Protein AF-A0A9W7FFF6-F1 (afdb_monomer)

pLDDT: mean 72.04, std 18.86, range [30.75, 95.19]

Structure (mmCIF, N/CA/C/O backbone):
data_AF-A0A9W7FFF6-F1
#
_entry.id   AF-A0A9W7FFF6-F1
#
loop_
_atom_site.group_PDB
_atom_site.id
_atom_site.type_symbol
_atom_site.label_atom_id
_atom_site.label_alt_id
_atom_site.label_comp_id
_atom_site.label_asym_id
_atom_site.label_entity_id
_atom_site.label_seq_id
_atom_site.pdbx_PDB_ins_code
_atom_site.Cartn_x
_atom_site.Cartn_y
_atom_site.Cartn_z
_atom_site.occupancy
_atom_site.B_iso_or_equiv
_atom_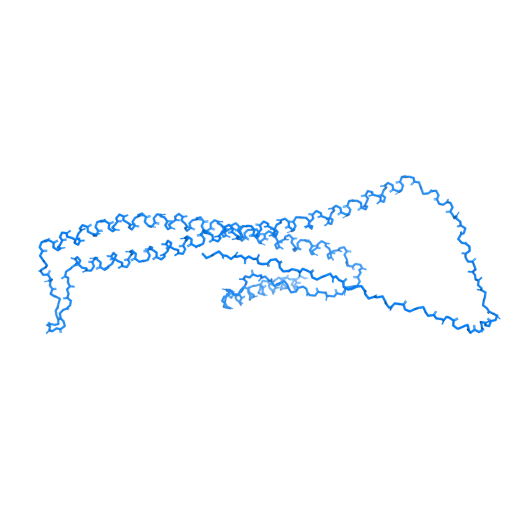site.auth_seq_id
_atom_site.auth_comp_id
_atom_site.auth_asym_id
_atom_site.auth_atom_id
_atom_site.pdbx_PDB_model_num
ATOM 1 N N . MET A 1 1 ? 2.422 27.236 7.660 1.00 39.44 1 MET A N 1
ATOM 2 C CA . MET A 1 1 ? 3.886 27.426 7.637 1.00 39.44 1 MET A CA 1
ATOM 3 C C . MET A 1 1 ? 4.278 27.511 6.169 1.00 39.44 1 MET A C 1
ATOM 5 O O . MET A 1 1 ? 4.276 26.493 5.492 1.00 39.44 1 MET A O 1
ATOM 9 N N . LEU A 1 2 ? 4.392 28.733 5.645 1.00 30.75 2 LEU A N 1
ATOM 10 C CA . LEU A 1 2 ? 4.688 29.016 4.238 1.00 30.75 2 LEU A CA 1
ATOM 11 C C . LEU A 1 2 ? 6.207 29.145 4.101 1.00 30.75 2 LEU A C 1
ATOM 13 O O . LEU A 1 2 ? 6.798 29.977 4.784 1.00 30.75 2 LEU A O 1
ATOM 17 N N . PHE A 1 3 ? 6.827 28.320 3.261 1.00 35.41 3 PHE A N 1
ATOM 18 C CA . PHE A 1 3 ? 8.233 28.480 2.901 1.00 35.41 3 PHE A CA 1
ATOM 19 C C . PHE A 1 3 ? 8.319 29.389 1.673 1.00 35.41 3 PHE A C 1
ATOM 21 O O . PHE A 1 3 ? 7.961 28.991 0.568 1.00 35.41 3 PHE A O 1
ATOM 28 N N . LEU A 1 4 ? 8.762 30.626 1.904 1.00 36.03 4 LEU A N 1
ATOM 29 C CA . LEU A 1 4 ? 9.332 31.499 0.884 1.00 36.03 4 LEU A CA 1
ATOM 30 C C . LEU A 1 4 ? 10.676 30.891 0.468 1.00 36.03 4 LEU A C 1
ATOM 32 O O . LEU A 1 4 ? 11.577 30.766 1.295 1.00 36.03 4 LEU A O 1
ATOM 36 N N . VAL A 1 5 ? 10.779 30.463 -0.789 1.00 39.66 5 VAL A N 1
ATOM 37 C CA . VAL A 1 5 ? 12.048 30.053 -1.394 1.00 39.66 5 VAL A CA 1
ATOM 38 C C . VAL A 1 5 ? 12.683 31.304 -1.982 1.00 39.66 5 VAL A C 1
ATOM 40 O O . VAL A 1 5 ? 12.156 31.892 -2.924 1.00 39.66 5 VAL A O 1
ATOM 43 N N . ASP A 1 6 ? 13.784 31.711 -1.364 1.00 39.97 6 ASP A N 1
ATOM 44 C CA . ASP A 1 6 ? 14.620 32.833 -1.763 1.00 39.97 6 ASP A CA 1
ATOM 45 C C . ASP A 1 6 ? 15.417 32.435 -3.015 1.00 39.97 6 ASP A C 1
ATOM 47 O O . ASP A 1 6 ? 16.167 31.455 -3.014 1.00 39.97 6 ASP A O 1
ATOM 51 N N . SER A 1 7 ? 15.206 33.149 -4.116 1.00 45.12 7 SER A N 1
ATOM 52 C CA . SER A 1 7 ? 15.909 32.939 -5.380 1.00 45.12 7 SER A CA 1
ATOM 53 C C . SER A 1 7 ? 17.264 33.644 -5.332 1.00 45.12 7 SER A C 1
ATOM 55 O O . SER A 1 7 ? 17.404 34.775 -5.801 1.00 45.12 7 SER A O 1
ATOM 57 N N . THR A 1 8 ? 18.265 32.986 -4.753 1.00 41.62 8 THR A N 1
ATOM 58 C CA . THR A 1 8 ? 19.647 33.472 -4.738 1.00 41.62 8 THR A CA 1
ATOM 59 C C . THR A 1 8 ? 20.415 32.993 -5.974 1.00 41.62 8 THR A C 1
ATOM 61 O O . THR A 1 8 ? 20.690 31.813 -6.163 1.00 41.62 8 THR A O 1
ATOM 64 N N . SER A 1 9 ? 20.702 33.967 -6.842 1.00 45.97 9 SER A N 1
ATOM 65 C CA . SER A 1 9 ? 21.877 34.108 -7.717 1.00 45.97 9 SER A CA 1
ATOM 66 C C . SER A 1 9 ? 22.619 32.833 -8.150 1.00 45.97 9 SER A C 1
ATOM 68 O O . SER A 1 9 ? 23.451 32.297 -7.420 1.00 45.97 9 SER A O 1
ATOM 70 N N . ILE A 1 10 ? 22.417 32.447 -9.409 1.00 51.97 10 ILE A N 1
ATOM 71 C CA . ILE A 1 10 ? 23.311 31.553 -10.155 1.00 51.97 10 ILE A CA 1
ATOM 72 C C . ILE A 1 10 ? 24.586 32.351 -10.499 1.00 51.97 10 ILE A C 1
ATOM 74 O O . ILE A 1 10 ? 24.464 33.379 -11.171 1.00 51.97 10 ILE A O 1
ATOM 78 N N . PRO A 1 11 ? 25.794 31.940 -10.069 1.00 49.75 11 PRO A N 1
ATOM 79 C CA . PRO A 1 11 ? 27.025 32.578 -10.520 1.00 49.75 11 PRO A CA 1
ATOM 80 C C . PRO A 1 11 ? 27.304 32.206 -11.983 1.00 49.75 11 PRO A C 1
ATOM 82 O O . PRO A 1 11 ? 27.188 31.046 -12.382 1.00 49.75 11 PRO A O 1
ATOM 85 N N . ALA A 1 12 ? 27.642 33.214 -12.787 1.00 59.19 12 ALA A N 1
ATOM 86 C CA . ALA A 1 12 ? 28.059 33.045 -14.174 1.00 59.19 12 ALA A CA 1
ATOM 87 C C . ALA A 1 12 ? 29.401 32.288 -14.254 1.00 59.19 12 ALA A C 1
ATOM 89 O O . ALA A 1 12 ? 30.240 32.461 -13.368 1.00 59.19 12 ALA A O 1
ATOM 90 N N . PRO A 1 13 ? 29.631 31.471 -15.297 1.00 55.25 13 PRO A N 1
ATOM 91 C CA . PRO A 1 13 ? 30.904 30.785 -15.478 1.00 55.25 13 PRO A CA 1
ATOM 92 C C . PRO A 1 13 ? 32.022 31.786 -15.812 1.00 55.25 13 PRO A C 1
ATOM 94 O O . PRO A 1 13 ? 31.933 32.520 -16.798 1.00 55.25 13 PRO A O 1
ATOM 97 N N . GLU A 1 14 ? 33.071 31.795 -14.987 1.00 58.59 14 GLU A N 1
ATOM 98 C CA . GLU A 1 14 ? 34.361 32.425 -15.282 1.00 58.59 14 GLU A CA 1
ATOM 99 C C . GLU A 1 14 ? 34.963 31.787 -16.542 1.00 58.59 14 GLU A C 1
ATOM 101 O O . GLU A 1 14 ? 35.167 30.576 -16.619 1.00 58.59 14 GLU A O 1
ATOM 106 N N . ILE A 1 15 ? 35.210 32.617 -17.553 1.00 54.44 15 ILE A N 1
ATOM 107 C CA . ILE A 1 15 ? 35.959 32.257 -18.755 1.00 54.44 15 ILE A CA 1
ATOM 108 C C . ILE A 1 15 ? 37.399 32.685 -18.497 1.00 54.44 15 ILE A C 1
ATOM 110 O O . ILE A 1 15 ? 37.678 33.881 -18.503 1.00 54.44 15 ILE A O 1
ATOM 114 N N . ASP A 1 16 ? 38.298 31.725 -18.288 1.00 49.06 16 ASP A N 1
ATOM 115 C CA . ASP A 1 16 ? 39.740 31.966 -18.190 1.00 49.06 16 ASP A CA 1
ATOM 116 C C . ASP A 1 16 ? 40.314 32.391 -19.556 1.00 49.06 16 ASP A C 1
ATOM 118 O O . ASP A 1 16 ? 40.339 31.583 -20.492 1.00 49.06 16 ASP A O 1
ATOM 122 N N . PRO A 1 17 ? 40.842 33.619 -19.715 1.00 58.47 17 PRO A N 1
ATOM 123 C CA . PRO A 1 17 ? 41.557 34.025 -20.911 1.00 58.47 17 PRO A CA 1
ATOM 124 C C . PRO A 1 17 ? 43.059 33.871 -20.655 1.00 58.47 17 PRO A C 1
ATOM 126 O O . PRO A 1 17 ? 43.761 34.835 -20.360 1.00 58.47 17 PRO A O 1
ATOM 129 N N . SER A 1 18 ? 43.576 32.647 -20.745 1.00 55.25 18 SER A N 1
ATOM 130 C CA . SER A 1 18 ? 45.028 32.431 -20.738 1.00 55.25 18 SER A CA 1
ATOM 131 C C . SER A 1 18 ? 45.450 3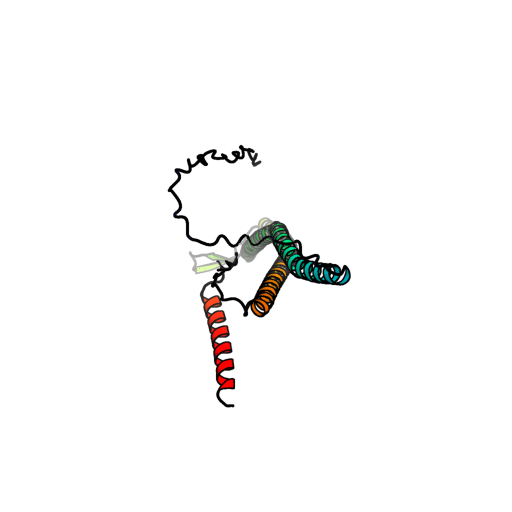1.252 -21.614 1.00 55.25 18 SER A C 1
ATOM 133 O O . SER A 1 18 ? 45.986 30.253 -21.149 1.00 55.25 18 SER A O 1
ATOM 135 N N . LEU A 1 19 ? 45.270 31.395 -22.932 1.00 51.00 19 LEU A N 1
ATOM 136 C CA . LEU A 1 19 ? 46.101 30.659 -23.885 1.00 51.00 19 LEU A CA 1
ATOM 137 C C . LEU A 1 19 ? 47.059 31.640 -24.555 1.00 51.00 19 LEU A C 1
ATOM 139 O O . LEU A 1 19 ? 46.703 32.422 -25.435 1.00 51.00 19 LEU A O 1
ATOM 143 N N . SER A 1 20 ? 48.275 31.624 -24.027 1.00 47.22 20 SER A N 1
ATOM 144 C CA . SER A 1 20 ? 49.412 32.420 -24.439 1.00 47.22 20 SER A CA 1
ATOM 145 C C . SER A 1 20 ? 49.830 32.101 -25.874 1.00 47.22 20 SER A C 1
ATOM 147 O O . SER A 1 20 ? 49.934 30.953 -26.302 1.00 47.22 20 SER A O 1
ATOM 149 N N . THR A 1 21 ? 50.121 33.164 -26.615 1.00 49.62 21 THR A N 1
ATOM 150 C CA . THR A 1 21 ? 50.856 33.150 -27.876 1.00 49.62 21 THR A CA 1
ATOM 151 C C . THR A 1 21 ? 52.246 32.553 -27.656 1.00 49.62 21 THR A C 1
ATOM 153 O O . THR A 1 21 ? 53.163 33.230 -27.188 1.00 49.62 21 THR A O 1
ATOM 156 N N . GLY A 1 22 ? 52.399 31.271 -27.987 1.00 45.59 22 GLY A N 1
ATOM 157 C CA . GLY A 1 22 ? 53.692 30.606 -28.084 1.00 45.59 22 GLY A CA 1
ATOM 158 C C . GLY A 1 22 ? 54.482 31.149 -29.273 1.00 45.59 22 GLY A C 1
ATOM 159 O O . GLY A 1 22 ? 54.165 30.867 -30.425 1.00 45.59 22 GLY A O 1
ATOM 160 N N . SER A 1 23 ? 55.510 31.942 -28.972 1.00 50.88 23 SER A N 1
ATOM 161 C CA . SER A 1 23 ? 56.574 32.339 -29.894 1.00 50.88 23 SER A CA 1
ATOM 162 C C . SER A 1 23 ? 57.272 31.092 -30.445 1.00 50.88 23 SER A C 1
ATOM 164 O O . SER A 1 23 ? 57.903 30.341 -29.702 1.00 50.88 23 SER A O 1
ATOM 166 N N . PHE A 1 24 ? 57.122 30.855 -31.748 1.00 47.75 24 PHE A N 1
ATOM 167 C CA . PHE A 1 24 ? 57.750 29.751 -32.465 1.00 47.75 24 PHE A CA 1
ATOM 168 C C . PHE A 1 24 ? 59.189 30.151 -32.817 1.00 47.75 24 PHE A C 1
ATOM 170 O O . PHE A 1 24 ? 59.448 30.788 -33.839 1.00 47.75 24 PHE A O 1
ATOM 177 N N . THR A 1 25 ? 60.138 29.827 -31.941 1.00 49.72 25 THR A N 1
ATOM 178 C CA . THR A 1 25 ? 61.566 29.973 -32.228 1.00 49.72 25 THR A CA 1
ATOM 179 C C . THR A 1 25 ? 61.994 28.893 -33.218 1.00 49.72 25 THR A C 1
ATOM 181 O O . THR A 1 25 ? 62.003 27.697 -32.927 1.00 49.72 25 THR A O 1
ATOM 184 N N . GLY A 1 26 ? 62.313 29.339 -34.433 1.00 46.34 26 GLY A N 1
ATOM 185 C CA . GLY A 1 26 ? 62.763 28.498 -35.530 1.00 46.34 26 GLY A CA 1
ATOM 186 C C . GLY A 1 26 ? 64.039 27.734 -35.189 1.00 46.34 26 GLY A C 1
ATOM 187 O O . GLY A 1 26 ? 65.058 28.315 -34.818 1.00 46.34 26 GLY A O 1
ATOM 188 N N . THR A 1 27 ? 63.989 26.421 -35.383 1.00 54.59 27 THR A N 1
ATOM 189 C CA . THR A 1 27 ? 65.184 25.608 -35.596 1.00 54.59 27 THR A CA 1
ATOM 190 C C . THR A 1 27 ? 65.392 25.458 -37.106 1.00 54.59 27 THR A C 1
ATOM 192 O O . THR A 1 27 ? 64.416 25.274 -37.840 1.00 54.59 27 THR A O 1
ATOM 195 N N . PRO A 1 28 ? 66.629 25.578 -37.618 1.00 54.25 28 PRO A N 1
ATOM 196 C CA . PRO A 1 28 ? 66.896 25.406 -39.039 1.00 54.25 28 PRO A CA 1
ATOM 197 C C . PRO A 1 28 ? 66.676 23.940 -39.428 1.00 54.25 28 PRO A C 1
ATOM 199 O O . PRO A 1 28 ? 67.426 23.047 -39.029 1.00 54.25 28 PRO A O 1
ATOM 202 N N . ILE A 1 29 ? 65.618 23.701 -40.204 1.00 49.78 29 ILE A N 1
ATOM 203 C CA . ILE A 1 29 ? 65.299 22.400 -40.789 1.00 49.78 29 ILE A CA 1
ATOM 204 C C . ILE A 1 29 ? 66.371 22.069 -41.832 1.00 49.78 29 ILE A C 1
ATOM 206 O O . ILE A 1 29 ? 66.642 22.834 -42.757 1.00 49.78 29 ILE A O 1
ATOM 210 N N . LYS A 1 30 ? 66.991 20.905 -41.650 1.00 54.69 30 LYS A N 1
ATOM 211 C CA . LYS A 1 30 ? 67.957 20.285 -42.559 1.00 54.69 30 LYS A CA 1
ATOM 212 C C . LYS A 1 30 ? 67.275 20.020 -43.918 1.00 54.69 30 LYS A C 1
ATOM 214 O O . LYS A 1 30 ? 66.224 19.380 -43.922 1.00 54.69 30 LYS A O 1
ATOM 219 N N . PRO A 1 31 ? 67.830 20.454 -45.063 1.00 50.88 31 PRO A N 1
ATOM 220 C CA . PRO A 1 31 ? 67.249 20.156 -46.368 1.00 50.88 31 PRO A CA 1
ATOM 221 C C . PRO A 1 31 ? 67.535 18.688 -46.707 1.00 50.88 31 PRO A C 1
ATOM 223 O O . PRO A 1 31 ? 68.685 18.322 -46.940 1.00 50.88 31 PRO A O 1
ATOM 226 N N . GLY A 1 32 ? 66.518 17.825 -46.678 1.00 56.00 32 GLY A N 1
ATOM 227 C CA . GLY A 1 32 ? 66.720 16.416 -47.036 1.00 56.00 32 GLY A CA 1
ATOM 228 C C . GLY A 1 32 ? 65.556 15.462 -46.778 1.00 56.00 32 GLY A C 1
ATOM 229 O O . GLY A 1 32 ? 65.795 14.276 -46.578 1.00 56.00 32 GLY A O 1
ATOM 230 N N . SER A 1 33 ? 64.316 15.946 -46.761 1.00 48.81 33 SER A N 1
ATOM 231 C CA . SER A 1 33 ? 63.135 15.082 -46.709 1.00 48.81 33 SER A CA 1
ATOM 232 C C . SER A 1 33 ? 62.135 15.556 -47.744 1.00 48.81 33 SER A C 1
ATOM 234 O O . SER A 1 33 ? 61.642 16.682 -47.650 1.00 48.81 33 SER A O 1
ATOM 236 N N . ASP A 1 34 ? 61.870 14.695 -48.722 1.00 52.88 34 ASP A N 1
ATOM 237 C CA . ASP A 1 34 ? 60.887 14.900 -49.773 1.00 52.88 34 ASP A CA 1
ATOM 238 C C . ASP A 1 34 ? 59.522 15.180 -49.141 1.00 52.88 34 ASP A C 1
ATOM 240 O O . ASP A 1 34 ? 58.842 14.292 -48.622 1.00 52.88 34 ASP A O 1
ATOM 244 N N . VAL A 1 35 ? 59.126 16.452 -49.146 1.00 49.81 35 VAL A N 1
ATOM 245 C CA . VAL A 1 35 ? 57.760 16.851 -48.828 1.00 49.81 35 VAL A CA 1
ATOM 246 C C . VAL A 1 35 ? 56.911 16.384 -50.002 1.00 49.81 35 VAL A C 1
ATOM 248 O O . VAL A 1 35 ? 56.811 17.061 -51.025 1.00 49.81 35 VAL A O 1
ATOM 251 N N . ILE A 1 36 ? 56.316 15.199 -49.864 1.00 49.84 36 ILE A N 1
ATOM 252 C CA . ILE A 1 36 ? 55.239 14.750 -50.741 1.00 49.84 36 ILE A CA 1
ATOM 253 C C . ILE A 1 36 ? 54.061 15.688 -50.470 1.00 49.84 36 ILE A C 1
ATOM 255 O O . ILE A 1 36 ? 53.244 15.471 -49.575 1.00 49.84 36 ILE A O 1
ATOM 259 N N . LEU A 1 37 ? 54.006 16.779 -51.232 1.00 41.59 37 LEU A N 1
ATOM 260 C CA . LEU A 1 37 ? 52.800 17.565 -51.434 1.00 41.59 37 LEU A CA 1
ATOM 261 C C . LEU A 1 37 ? 51.790 16.638 -52.113 1.00 41.59 37 LEU A C 1
ATOM 263 O O . LEU A 1 37 ? 51.694 16.584 -53.339 1.00 41.59 37 LEU A O 1
ATOM 267 N N . CYS A 1 38 ? 51.037 15.888 -51.309 1.00 42.56 38 CYS A N 1
ATOM 268 C CA . CYS A 1 38 ? 49.773 15.311 -51.735 1.00 42.56 38 CYS A CA 1
ATOM 269 C C . CYS A 1 38 ? 48.843 16.482 -52.049 1.00 42.56 38 CYS A C 1
ATOM 271 O O . CYS A 1 38 ? 48.055 16.918 -51.212 1.00 42.56 38 CYS A O 1
ATOM 273 N N . SER A 1 39 ? 48.974 17.036 -53.256 1.00 44.81 39 SER A N 1
ATOM 274 C CA . SER A 1 39 ? 47.911 17.824 -53.852 1.00 44.81 39 SER A CA 1
ATOM 275 C C . SER A 1 39 ? 46.677 16.928 -53.831 1.00 44.81 39 SER A C 1
ATOM 277 O O . SER A 1 39 ? 46.627 15.898 -54.507 1.00 44.81 39 SER A O 1
ATOM 279 N N . LEU A 1 40 ? 45.709 17.259 -52.972 1.00 46.34 40 LEU A N 1
ATOM 280 C CA . LEU A 1 40 ? 44.365 16.726 -53.101 1.00 46.34 40 LEU A CA 1
ATOM 281 C C . LEU A 1 40 ? 43.834 17.281 -54.419 1.00 46.34 40 LEU A C 1
ATOM 283 O O . LEU A 1 40 ? 43.204 18.335 -54.465 1.00 46.34 40 LEU A O 1
ATOM 287 N N . SER A 1 41 ? 44.153 16.585 -55.509 1.00 45.31 41 SER A N 1
ATOM 288 C CA . SER A 1 41 ? 43.394 16.692 -56.739 1.00 45.31 41 SER A CA 1
ATOM 289 C C . SER A 1 41 ? 41.938 16.457 -56.339 1.00 45.31 41 SER A C 1
ATOM 291 O O . SER A 1 41 ? 41.669 15.444 -55.679 1.00 45.31 41 SER A O 1
ATOM 293 N N . PRO A 1 42 ? 41.010 17.385 -56.629 1.00 50.62 42 PRO A N 1
ATOM 294 C CA . PRO A 1 42 ? 39.603 17.162 -56.370 1.00 50.62 42 PRO A CA 1
ATOM 295 C C . PRO A 1 42 ? 39.173 16.028 -57.295 1.00 50.62 42 PRO A C 1
ATOM 297 O O . PRO A 1 42 ? 38.793 16.247 -58.444 1.00 50.62 42 PRO A O 1
ATOM 300 N N . ALA A 1 43 ? 39.301 14.794 -56.808 1.00 47.81 43 ALA A N 1
ATOM 301 C CA . ALA A 1 43 ? 38.694 13.643 -57.428 1.00 47.81 43 ALA A CA 1
ATOM 302 C C . ALA A 1 43 ? 37.204 13.964 -57.470 1.00 47.81 43 ALA A C 1
ATOM 304 O O . ALA A 1 43 ? 36.538 14.020 -56.436 1.00 47.81 43 ALA A O 1
ATOM 305 N N . SER A 1 44 ? 36.714 14.259 -58.668 1.00 49.12 44 SER A N 1
ATOM 306 C CA . SER A 1 44 ? 35.311 14.433 -58.992 1.00 49.12 44 SER A CA 1
ATOM 307 C C . SER A 1 44 ? 34.613 13.086 -58.830 1.00 49.12 44 SER A C 1
ATOM 309 O O . SER A 1 44 ? 34.209 12.433 -59.788 1.00 49.12 44 SER A O 1
ATOM 311 N N . THR A 1 45 ? 34.483 12.636 -57.586 1.00 53.41 45 THR A N 1
ATOM 312 C CA . THR A 1 45 ? 33.562 11.578 -57.214 1.00 53.41 45 THR A CA 1
ATOM 313 C C . THR A 1 45 ? 32.170 12.163 -57.374 1.00 53.41 45 THR A C 1
ATOM 315 O O . THR A 1 45 ? 31.610 12.790 -56.478 1.00 53.41 45 THR A O 1
ATOM 318 N N . SER A 1 46 ? 31.605 11.994 -58.568 1.00 51.31 46 SER A N 1
ATOM 319 C CA . SER A 1 46 ? 30.180 12.168 -58.816 1.00 51.31 46 SER A CA 1
ATOM 320 C C . SER A 1 46 ? 29.441 11.099 -58.010 1.00 51.31 46 SER A C 1
ATOM 322 O O . SER A 1 46 ? 29.088 10.036 -58.524 1.00 51.31 46 SER A O 1
ATOM 324 N N . VAL A 1 47 ? 29.285 11.341 -56.709 1.00 58.62 47 VAL A N 1
ATOM 325 C CA . VAL A 1 47 ? 28.490 10.498 -55.823 1.00 58.62 47 VAL A CA 1
ATOM 326 C C . VAL A 1 47 ? 27.070 10.560 -56.357 1.00 58.62 47 VAL A C 1
ATOM 328 O O . VAL A 1 47 ? 26.423 11.606 -56.332 1.00 58.62 47 VAL A O 1
ATOM 331 N N . SER A 1 48 ? 26.608 9.445 -56.922 1.00 69.25 48 SER A N 1
ATOM 332 C CA . SER A 1 48 ? 25.255 9.354 -57.457 1.00 69.25 48 SER A CA 1
ATOM 333 C C . SER A 1 48 ? 24.254 9.730 -56.358 1.00 69.25 48 SER A C 1
ATOM 335 O O . SER A 1 48 ? 24.342 9.235 -55.233 1.00 69.25 48 SER A O 1
ATOM 337 N N . SER A 1 49 ? 23.286 10.591 -56.675 1.00 71.69 49 SER A N 1
ATOM 338 C CA . SER A 1 49 ? 22.231 11.029 -55.744 1.00 71.69 49 SER A CA 1
ATOM 339 C C . SER A 1 49 ? 21.509 9.854 -55.066 1.00 71.69 49 SER A C 1
ATOM 341 O O . SER A 1 49 ? 21.071 9.959 -53.922 1.00 71.69 49 SER A O 1
ATOM 343 N N . SER A 1 50 ? 21.469 8.697 -55.737 1.00 73.50 50 SER A N 1
ATOM 344 C CA . SER A 1 50 ? 20.933 7.438 -55.212 1.00 73.50 50 SER A CA 1
ATOM 345 C C . SER A 1 50 ? 21.712 6.850 -54.025 1.00 73.50 50 SER A C 1
ATOM 347 O O . SER A 1 50 ? 21.105 6.249 -53.140 1.00 73.50 50 SER A O 1
ATOM 349 N N . GLN A 1 51 ? 23.036 7.033 -53.961 1.00 75.75 51 GLN A N 1
ATOM 350 C CA . GLN A 1 51 ? 23.852 6.571 -52.834 1.00 75.75 51 GLN A CA 1
ATOM 351 C C . GLN A 1 51 ? 23.735 7.508 -51.633 1.00 75.75 51 GLN A C 1
ATOM 353 O O . GLN A 1 51 ? 23.637 7.034 -50.504 1.00 75.75 51 GLN A O 1
ATOM 358 N N . LEU A 1 52 ? 23.645 8.819 -51.873 1.00 74.56 52 LEU A N 1
ATOM 359 C CA . LEU A 1 52 ? 23.422 9.800 -50.809 1.00 74.56 52 LEU A CA 1
ATOM 360 C C . LEU A 1 52 ? 22.071 9.570 -50.108 1.00 74.56 52 LEU A C 1
ATOM 362 O O . LEU A 1 52 ? 21.992 9.609 -48.882 1.00 74.56 52 LEU A O 1
ATOM 366 N N . ALA A 1 53 ? 21.022 9.258 -50.880 1.00 75.56 53 ALA A N 1
ATOM 367 C CA . ALA A 1 53 ? 19.696 8.952 -50.344 1.00 75.56 53 ALA A CA 1
ATOM 368 C C . ALA A 1 53 ? 19.691 7.688 -49.466 1.00 75.56 53 ALA A C 1
ATOM 370 O O . ALA A 1 53 ? 19.068 7.686 -48.408 1.00 75.56 53 ALA A O 1
ATOM 371 N N . LYS A 1 54 ? 20.419 6.632 -49.857 1.00 79.69 54 LYS A N 1
ATOM 372 C CA . LYS A 1 54 ? 20.534 5.407 -49.047 1.00 79.69 54 LYS A CA 1
ATOM 373 C C . LYS A 1 54 ? 21.230 5.661 -47.711 1.00 79.69 54 LYS A C 1
ATOM 375 O O . LYS A 1 54 ? 20.697 5.270 -46.678 1.00 79.69 54 LYS A O 1
ATOM 380 N N . VAL A 1 55 ? 22.351 6.384 -47.723 1.00 78.56 55 VAL A N 1
ATOM 381 C CA . VAL A 1 55 ? 23.091 6.729 -46.497 1.00 78.56 55 VAL A CA 1
ATOM 382 C C . VAL A 1 55 ? 22.247 7.608 -45.566 1.00 78.56 55 VAL A C 1
ATOM 384 O O . VAL A 1 55 ? 22.241 7.397 -44.355 1.00 78.56 55 VAL A O 1
ATOM 387 N N . ALA A 1 56 ? 21.477 8.554 -46.115 1.00 76.38 56 ALA A N 1
ATOM 388 C CA . ALA A 1 56 ? 20.576 9.391 -45.323 1.00 76.38 56 ALA A CA 1
ATOM 389 C C . ALA A 1 56 ? 19.430 8.585 -44.677 1.00 76.38 56 ALA A C 1
ATOM 391 O O . ALA A 1 56 ? 19.089 8.817 -43.516 1.00 76.38 56 ALA A O 1
ATOM 392 N N . ILE A 1 57 ? 18.848 7.619 -45.395 1.00 80.25 57 ILE A N 1
ATOM 393 C CA . ILE A 1 57 ? 17.771 6.763 -44.870 1.00 80.25 57 ILE A CA 1
ATOM 394 C C . ILE A 1 57 ? 18.306 5.813 -43.787 1.00 80.25 57 ILE A C 1
ATOM 396 O O . ILE A 1 57 ? 17.702 5.695 -42.724 1.00 80.25 57 ILE A O 1
ATOM 400 N N . GLU A 1 58 ? 19.465 5.188 -43.998 1.00 78.94 58 GLU A N 1
ATOM 401 C CA . GLU A 1 58 ? 20.084 4.308 -42.995 1.00 78.94 58 GLU A CA 1
ATOM 402 C C . GLU A 1 58 ? 20.471 5.078 -41.723 1.00 78.94 58 GLU A C 1
ATOM 404 O O . GLU A 1 58 ? 20.169 4.63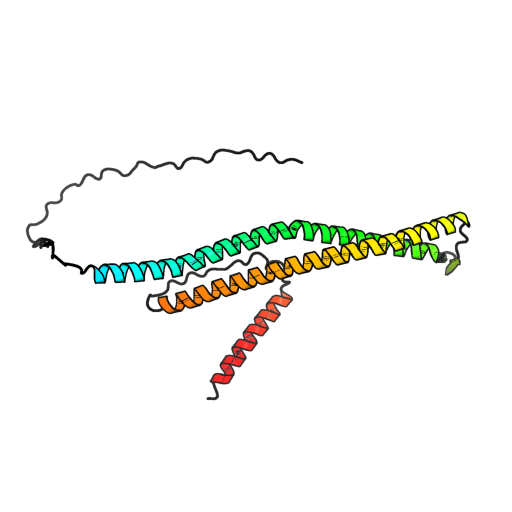0 -40.613 1.00 78.94 58 GLU A O 1
ATOM 409 N N . GLY A 1 59 ? 21.048 6.276 -41.875 1.00 75.06 59 GLY A N 1
ATOM 410 C CA . GLY A 1 59 ? 21.400 7.142 -40.748 1.00 75.06 59 GLY A CA 1
ATOM 411 C C . GLY A 1 59 ? 20.180 7.644 -39.970 1.00 75.06 59 GLY A C 1
ATOM 412 O O . GLY A 1 59 ? 20.190 7.654 -38.738 1.00 75.06 59 GLY A O 1
ATOM 413 N N . THR A 1 60 ? 19.096 8.009 -40.662 1.00 73.12 60 THR A N 1
ATOM 414 C CA . THR A 1 60 ? 17.853 8.446 -40.000 1.00 73.12 60 THR A CA 1
ATOM 415 C C . THR A 1 60 ? 17.140 7.297 -39.295 1.00 73.12 60 THR A C 1
ATOM 417 O O . THR A 1 60 ? 16.692 7.488 -38.166 1.00 73.12 60 THR A O 1
ATOM 420 N N . CYS A 1 61 ? 17.093 6.095 -39.878 1.00 71.06 61 CYS A N 1
ATOM 421 C CA . CYS A 1 61 ? 16.537 4.912 -39.215 1.00 71.06 61 CYS A CA 1
ATOM 422 C C . CYS A 1 61 ? 17.321 4.523 -37.953 1.00 71.06 61 CYS A C 1
ATOM 424 O O . CYS A 1 61 ? 16.704 4.236 -36.927 1.00 71.06 61 CYS A O 1
ATOM 426 N N . GLN A 1 62 ? 18.658 4.562 -37.991 1.00 74.44 62 GLN A N 1
ATOM 427 C CA . GLN A 1 62 ? 19.489 4.307 -36.808 1.00 74.44 62 GLN A CA 1
ATOM 428 C C . GLN A 1 62 ? 19.285 5.373 -35.726 1.00 74.44 62 GLN A C 1
ATOM 430 O O . GLN A 1 62 ? 19.127 5.033 -34.553 1.00 74.44 62 GLN A O 1
ATOM 435 N N . ALA A 1 63 ? 19.211 6.652 -36.106 1.00 68.62 63 ALA A N 1
ATOM 436 C CA . ALA A 1 63 ? 18.934 7.730 -35.162 1.00 68.62 63 ALA A CA 1
ATOM 437 C C . ALA A 1 63 ? 17.561 7.561 -34.494 1.00 68.62 63 ALA A C 1
ATOM 439 O O . ALA A 1 63 ? 17.459 7.689 -33.278 1.00 68.62 63 ALA A O 1
ATOM 440 N N . LEU A 1 64 ? 16.519 7.210 -35.254 1.00 70.50 64 LEU A N 1
ATOM 441 C CA . LEU A 1 64 ? 15.168 6.975 -34.730 1.00 70.50 64 LEU A CA 1
ATOM 442 C C . LEU A 1 64 ? 15.119 5.775 -33.777 1.00 70.50 64 LEU A C 1
ATOM 444 O O . LEU A 1 64 ? 14.470 5.840 -32.733 1.00 70.50 64 LEU A O 1
ATOM 448 N N . PHE A 1 65 ? 15.851 4.710 -34.106 1.00 74.75 65 PHE A N 1
ATOM 449 C CA . PHE A 1 65 ? 15.966 3.515 -33.274 1.00 74.75 65 PHE A CA 1
ATOM 450 C C . PHE A 1 65 ? 16.695 3.785 -31.946 1.00 74.75 65 PHE A C 1
ATOM 452 O O . PHE A 1 65 ? 16.358 3.182 -30.931 1.00 74.75 65 PHE A O 1
ATOM 459 N N . LEU A 1 66 ? 17.640 4.733 -31.927 1.00 69.44 66 LEU A N 1
ATOM 460 C CA . LEU A 1 66 ? 18.327 5.180 -30.710 1.00 69.44 66 LEU A CA 1
ATOM 461 C C . LEU A 1 66 ? 17.511 6.203 -29.903 1.00 69.44 66 LEU A C 1
ATOM 463 O O . LEU A 1 66 ? 17.478 6.125 -28.676 1.00 69.44 66 LEU A O 1
ATOM 467 N N . LEU A 1 67 ? 16.829 7.147 -30.560 1.00 71.69 67 LEU A N 1
ATOM 468 C CA . LEU A 1 67 ? 16.096 8.229 -29.888 1.00 71.69 67 LEU A CA 1
ATOM 469 C C . LEU A 1 67 ? 14.773 7.770 -29.269 1.00 71.69 67 LEU A C 1
ATOM 471 O O . LEU A 1 67 ? 14.426 8.214 -28.174 1.00 71.69 67 LEU A O 1
ATOM 475 N N . ALA A 1 68 ? 14.033 6.887 -29.948 1.00 74.88 68 ALA A N 1
ATOM 476 C CA . ALA A 1 68 ? 12.751 6.375 -29.465 1.00 74.88 68 ALA A CA 1
ATOM 477 C C . ALA A 1 68 ? 12.826 5.773 -28.043 1.00 74.88 68 ALA A C 1
ATOM 479 O O . ALA A 1 68 ? 11.994 6.127 -27.204 1.00 74.88 68 ALA A O 1
ATOM 480 N N . PRO A 1 69 ? 13.818 4.932 -27.702 1.00 74.00 69 PRO A N 1
ATOM 481 C CA . PRO A 1 69 ? 13.913 4.370 -26.358 1.00 74.00 69 PRO A CA 1
ATOM 482 C C . PRO A 1 69 ? 14.461 5.324 -25.297 1.00 74.00 69 PRO A C 1
ATOM 484 O O . PRO A 1 69 ? 14.068 5.238 -24.132 1.00 74.00 69 PRO A O 1
ATOM 487 N N . LEU A 1 70 ? 15.313 6.276 -25.684 1.00 76.44 70 LEU A N 1
ATOM 488 C CA . LEU A 1 70 ? 15.739 7.371 -24.807 1.00 76.44 70 LEU A CA 1
ATOM 489 C C . LEU A 1 70 ? 14.542 8.264 -24.431 1.00 76.44 70 LEU A C 1
ATOM 491 O O . LEU A 1 70 ? 14.340 8.583 -23.259 1.00 76.44 70 LEU A O 1
ATOM 495 N N . GLY A 1 71 ? 13.678 8.593 -25.396 1.00 81.75 71 GLY A N 1
ATOM 496 C CA . GLY A 1 71 ? 12.426 9.312 -25.135 1.00 81.75 71 GLY A CA 1
ATOM 497 C C . GLY A 1 71 ? 11.444 8.505 -24.277 1.00 81.75 71 GLY A C 1
ATOM 498 O O . GLY A 1 71 ? 10.818 9.029 -23.356 1.00 81.75 71 GLY A O 1
ATOM 499 N N . LEU A 1 72 ? 11.336 7.200 -24.522 1.00 77.88 72 LEU A N 1
ATOM 500 C CA . LEU A 1 72 ? 10.435 6.343 -23.755 1.00 77.88 72 LEU A CA 1
ATOM 501 C C . LEU A 1 72 ? 10.919 6.147 -22.308 1.00 77.88 72 LEU A C 1
ATOM 503 O O . LEU A 1 72 ? 10.119 6.223 -21.383 1.00 77.88 72 LEU A O 1
ATOM 507 N N . SER A 1 73 ? 12.222 5.968 -22.079 1.00 81.12 73 SER A N 1
ATOM 508 C CA . SER A 1 73 ? 12.774 5.837 -20.721 1.00 81.12 73 SER A CA 1
ATOM 509 C C . SER A 1 73 ? 12.609 7.115 -19.890 1.00 81.12 73 SER A C 1
ATOM 511 O O . SER A 1 73 ? 12.218 7.037 -18.726 1.00 81.12 73 SER A O 1
ATOM 513 N N . THR A 1 74 ? 12.832 8.289 -20.488 1.00 82.94 74 THR A N 1
ATOM 514 C CA . THR A 1 74 ? 12.643 9.585 -19.812 1.00 82.94 74 THR A CA 1
ATOM 515 C C . THR A 1 74 ? 11.177 9.851 -19.479 1.00 82.94 74 THR A C 1
ATOM 517 O O . THR A 1 74 ? 10.865 10.240 -18.354 1.00 82.94 74 THR A O 1
ATOM 520 N N . THR A 1 75 ? 10.257 9.575 -20.408 1.00 84.38 75 THR A N 1
ATOM 521 C CA . THR A 1 75 ? 8.813 9.696 -20.142 1.00 84.38 75 THR A CA 1
ATOM 522 C C . THR A 1 75 ? 8.336 8.709 -19.077 1.00 84.38 75 THR A C 1
ATOM 524 O O . THR A 1 75 ? 7.550 9.101 -18.214 1.00 84.38 75 THR A O 1
ATOM 527 N N . LEU A 1 76 ? 8.850 7.471 -19.063 1.00 81.69 76 LEU A N 1
ATOM 528 C CA . LEU A 1 76 ? 8.545 6.512 -17.998 1.00 81.69 76 LEU A CA 1
ATOM 529 C C . LEU A 1 76 ? 9.080 6.971 -16.637 1.00 81.69 76 LEU A C 1
ATOM 531 O O . LEU A 1 76 ? 8.361 6.857 -15.649 1.00 81.69 76 LEU A O 1
ATOM 535 N N . ALA A 1 77 ? 10.301 7.509 -16.580 1.00 82.06 77 ALA A N 1
ATOM 536 C CA . ALA A 1 77 ? 10.888 8.025 -15.343 1.00 82.06 77 ALA A CA 1
ATOM 537 C C . ALA A 1 77 ? 10.057 9.185 -14.763 1.00 82.06 77 ALA A C 1
ATOM 539 O O . ALA A 1 77 ? 9.694 9.176 -13.585 1.00 82.06 77 ALA A O 1
ATOM 540 N N . ILE A 1 78 ? 9.657 10.134 -15.615 1.00 84.81 78 ILE A N 1
ATOM 541 C CA . ILE A 1 78 ? 8.772 11.241 -15.227 1.00 84.81 78 ILE A CA 1
ATOM 542 C C . ILE A 1 78 ? 7.417 10.705 -14.741 1.00 84.81 78 ILE A C 1
ATOM 544 O O . ILE A 1 78 ? 6.910 11.144 -13.708 1.00 84.81 78 ILE A O 1
ATOM 548 N N . ALA A 1 79 ? 6.842 9.721 -15.442 1.00 83.94 79 ALA A N 1
ATOM 549 C CA . ALA A 1 79 ? 5.586 9.094 -15.037 1.00 83.94 79 ALA A CA 1
ATOM 550 C C . ALA A 1 79 ? 5.697 8.400 -13.670 1.00 83.94 79 ALA A C 1
ATOM 552 O O . ALA A 1 79 ? 4.773 8.505 -12.862 1.00 83.94 79 ALA A O 1
ATOM 553 N N . THR A 1 80 ? 6.820 7.735 -13.374 1.00 87.88 80 THR A N 1
ATOM 554 C CA . THR A 1 80 ? 7.044 7.110 -12.061 1.00 87.88 80 THR A CA 1
ATOM 555 C C . THR A 1 80 ? 7.164 8.134 -10.934 1.00 87.88 80 THR A C 1
ATOM 557 O O . THR A 1 80 ? 6.583 7.916 -9.870 1.00 87.88 80 THR A O 1
ATOM 560 N N . ASP A 1 81 ? 7.818 9.275 -11.170 1.00 89.25 81 ASP A N 1
ATOM 561 C CA . ASP A 1 81 ? 7.937 10.351 -10.176 1.00 89.25 81 ASP A CA 1
ATOM 562 C C . ASP A 1 81 ? 6.586 11.025 -9.897 1.00 89.25 81 ASP A C 1
ATOM 564 O O . ASP A 1 81 ? 6.209 11.232 -8.739 1.00 89.25 81 ASP A O 1
ATOM 568 N N . LEU A 1 82 ? 5.806 11.302 -10.946 1.00 87.19 82 LEU A N 1
ATOM 569 C CA . LEU A 1 82 ? 4.439 11.821 -10.823 1.00 87.19 82 LEU A CA 1
ATOM 570 C C . LEU A 1 82 ? 3.535 10.853 -10.058 1.00 87.19 82 LEU A C 1
ATOM 572 O O . LEU A 1 82 ? 2.778 11.270 -9.178 1.00 87.19 82 LEU A O 1
ATOM 576 N N . LEU A 1 83 ? 3.628 9.557 -10.361 1.00 87.25 83 LEU A N 1
ATOM 577 C CA . LEU A 1 83 ? 2.844 8.536 -9.679 1.00 87.25 83 LEU A CA 1
ATOM 578 C C . LEU A 1 83 ? 3.253 8.417 -8.206 1.00 87.25 83 LEU A C 1
ATOM 580 O O . LEU A 1 83 ? 2.384 8.315 -7.340 1.00 87.25 83 LEU A O 1
ATOM 584 N N . PHE A 1 84 ? 4.547 8.526 -7.894 1.00 86.75 84 PHE A N 1
ATOM 585 C CA . PHE A 1 84 ? 5.023 8.596 -6.513 1.00 86.75 84 PHE A CA 1
ATOM 586 C C . PHE A 1 84 ? 4.424 9.794 -5.767 1.00 86.75 84 PHE A C 1
ATOM 588 O O . PHE A 1 84 ? 3.874 9.622 -4.673 1.00 86.75 84 PHE A O 1
ATOM 595 N N . LEU A 1 85 ? 4.446 10.981 -6.376 1.00 89.38 85 LEU A N 1
ATOM 596 C CA . LEU A 1 85 ? 3.862 12.190 -5.793 1.00 89.38 85 LEU A CA 1
ATOM 597 C C . LEU A 1 85 ? 2.353 12.026 -5.537 1.00 89.38 85 LEU A C 1
ATOM 599 O O . LEU A 1 85 ? 1.854 12.411 -4.479 1.00 89.38 85 LEU A O 1
ATOM 603 N N . LEU A 1 86 ? 1.644 11.377 -6.465 1.00 85.06 86 LEU A N 1
ATOM 604 C CA . LEU A 1 86 ? 0.212 11.089 -6.357 1.00 85.06 86 LEU A CA 1
ATOM 605 C C . LEU A 1 86 ? -0.111 10.040 -5.278 1.00 85.06 86 LEU A C 1
ATOM 607 O O . LEU A 1 86 ? -1.157 10.114 -4.632 1.00 85.06 86 LEU A O 1
ATOM 611 N N . THR A 1 87 ? 0.783 9.076 -5.033 1.00 89.88 87 THR A N 1
ATOM 612 C CA . THR A 1 87 ? 0.581 8.054 -3.988 1.00 89.88 87 THR A CA 1
ATOM 613 C C . THR A 1 87 ? 0.741 8.606 -2.569 1.00 89.88 87 THR A C 1
ATOM 615 O O . THR A 1 87 ? 0.142 8.075 -1.630 1.00 89.88 87 THR A O 1
ATOM 618 N N . LEU A 1 88 ? 1.490 9.697 -2.386 1.00 90.50 88 LEU A N 1
ATOM 619 C CA . LEU A 1 88 ? 1.782 10.295 -1.080 1.00 90.50 88 LEU A CA 1
ATOM 620 C C . LEU A 1 88 ? 0.517 10.645 -0.261 1.00 90.50 88 LEU A C 1
ATOM 622 O O . LEU A 1 88 ? 0.413 10.167 0.876 1.00 90.50 88 LEU A O 1
ATOM 626 N N . PRO A 1 89 ? -0.482 11.384 -0.790 1.00 91.50 89 PRO A N 1
ATOM 627 C CA . PRO A 1 89 ? -1.709 11.678 -0.048 1.00 91.50 89 PRO A CA 1
ATOM 628 C C . PRO A 1 89 ? -2.503 10.416 0.304 1.00 91.50 89 PRO A C 1
ATOM 630 O O . PRO A 1 89 ? -2.998 10.306 1.424 1.00 91.50 89 PRO A O 1
ATOM 633 N N . THR A 1 90 ? -2.580 9.432 -0.600 1.00 90.44 90 THR A N 1
ATOM 634 C CA . THR A 1 90 ? -3.291 8.167 -0.326 1.00 90.44 90 THR A CA 1
ATOM 635 C C . THR A 1 90 ? -2.623 7.377 0.796 1.00 90.44 90 THR A C 1
ATOM 637 O O . THR A 1 90 ? -3.298 6.852 1.682 1.00 90.44 90 THR A O 1
ATOM 640 N N . ARG A 1 91 ? -1.286 7.373 0.829 1.00 90.38 91 ARG A N 1
ATOM 641 C CA . ARG A 1 91 ? -0.498 6.738 1.885 1.00 90.38 91 ARG A CA 1
ATOM 642 C C . ARG A 1 91 ? -0.705 7.427 3.231 1.00 90.38 91 ARG A C 1
ATOM 644 O O . ARG A 1 91 ? -0.875 6.746 4.242 1.00 90.38 91 ARG A O 1
ATOM 651 N N . LEU A 1 92 ? -0.706 8.759 3.254 1.00 93.88 92 LEU A N 1
ATOM 652 C CA . LEU A 1 92 ? -0.955 9.532 4.471 1.00 93.88 92 LEU A CA 1
ATOM 653 C C . LEU A 1 92 ? -2.383 9.313 4.990 1.00 93.88 92 LEU A C 1
ATOM 655 O O . LEU A 1 92 ? -2.563 9.058 6.182 1.00 93.88 92 LEU A O 1
ATOM 659 N N . ALA A 1 93 ? -3.373 9.321 4.095 1.00 91.06 93 ALA A N 1
ATOM 660 C CA . ALA A 1 93 ? -4.760 9.014 4.425 1.00 91.06 93 ALA A CA 1
ATOM 661 C C . ALA A 1 93 ? -4.901 7.602 5.012 1.00 91.06 93 ALA A C 1
ATOM 663 O O . ALA A 1 93 ? -5.512 7.440 6.065 1.00 91.06 93 ALA A O 1
ATOM 664 N N . TYR A 1 94 ? -4.263 6.597 4.405 1.00 92.00 94 TYR A N 1
ATOM 665 C CA . TYR A 1 94 ? -4.255 5.232 4.930 1.00 92.00 94 TYR A CA 1
ATOM 666 C C . TYR A 1 94 ? -3.662 5.152 6.346 1.00 92.00 94 TYR A C 1
ATOM 668 O O . TYR A 1 94 ? -4.264 4.543 7.231 1.00 92.00 94 TYR A O 1
ATOM 676 N N . PHE A 1 95 ? -2.516 5.796 6.606 1.00 92.88 95 PHE A N 1
ATOM 677 C CA . PHE A 1 95 ? -1.926 5.815 7.952 1.00 92.88 95 PHE A CA 1
ATOM 678 C C . PHE A 1 95 ? -2.832 6.493 8.981 1.00 92.88 95 PHE A C 1
ATOM 680 O O . PHE A 1 95 ? -2.974 5.981 10.096 1.00 92.88 95 PHE A O 1
ATOM 687 N N . LEU A 1 96 ? -3.464 7.606 8.607 1.00 94.31 96 LEU A N 1
ATOM 688 C CA . LEU A 1 96 ? -4.388 8.326 9.476 1.00 94.31 96 LEU A CA 1
ATOM 689 C C . LEU A 1 96 ? -5.632 7.480 9.781 1.00 94.31 96 LEU A C 1
ATOM 691 O O . LEU A 1 96 ? -5.968 7.275 10.948 1.00 94.31 96 LEU A O 1
ATOM 695 N N . CYS A 1 97 ? -6.264 6.906 8.754 1.00 93.62 97 CYS A N 1
ATOM 696 C CA . CYS A 1 97 ? -7.404 6.004 8.908 1.00 93.62 97 CYS A CA 1
ATOM 697 C C . CYS A 1 97 ? -7.046 4.783 9.759 1.00 93.62 97 CYS A C 1
ATOM 699 O O . CYS A 1 97 ? -7.830 4.382 10.618 1.00 93.62 97 CYS A O 1
ATOM 701 N N . ARG A 1 98 ? -5.847 4.215 9.585 1.00 92.44 98 ARG A N 1
ATOM 702 C CA . ARG A 1 98 ? -5.371 3.095 10.403 1.00 92.44 98 ARG A CA 1
ATOM 703 C C . ARG A 1 98 ? -5.247 3.491 11.871 1.00 92.44 98 ARG A C 1
ATOM 705 O O . ARG A 1 98 ? -5.733 2.757 12.729 1.00 92.44 98 ARG A O 1
ATOM 712 N N . ALA A 1 99 ? -4.649 4.642 12.173 1.00 94.50 99 ALA A N 1
ATOM 713 C CA . ALA A 1 99 ? -4.529 5.130 13.546 1.00 94.50 99 ALA A CA 1
ATOM 714 C C . ALA A 1 99 ? -5.906 5.326 14.208 1.00 94.50 99 ALA A C 1
ATOM 716 O O . ALA A 1 99 ? -6.115 4.859 15.328 1.00 94.50 99 ALA A O 1
ATOM 717 N N . ILE A 1 100 ? -6.859 5.926 13.485 1.00 95.06 100 ILE A N 1
ATOM 718 C CA . ILE A 1 100 ? -8.238 6.140 13.957 1.00 95.06 100 ILE A CA 1
ATOM 719 C C . ILE A 1 100 ? -8.979 4.804 14.141 1.00 95.06 100 ILE A C 1
ATOM 721 O O . ILE A 1 100 ? -9.677 4.599 15.133 1.00 95.06 100 ILE A O 1
ATOM 725 N N . SER A 1 101 ? -8.816 3.852 13.221 1.00 93.38 101 SER A N 1
ATOM 726 C CA . SER A 1 101 ? -9.439 2.525 13.341 1.00 93.38 101 SER A CA 1
ATOM 727 C C . SER A 1 101 ? -8.922 1.752 14.558 1.00 93.38 101 SER A C 1
ATOM 729 O O . SER A 1 101 ? -9.689 1.113 15.273 1.00 93.38 101 SER A O 1
ATOM 731 N N . LEU A 1 102 ? -7.625 1.858 14.860 1.00 94.19 102 LEU A N 1
ATOM 732 C CA . LEU A 1 102 ? -7.055 1.227 16.044 1.00 94.19 102 LEU A CA 1
ATOM 733 C C . LEU A 1 102 ? -7.559 1.908 17.316 1.00 94.19 102 LEU A C 1
ATOM 735 O O . LEU A 1 102 ? -8.016 1.214 18.221 1.00 94.19 102 LEU A O 1
ATOM 739 N N . SER A 1 103 ? -7.533 3.241 17.393 1.00 94.44 103 SER A N 1
ATOM 740 C CA . SER A 1 103 ? -7.999 3.956 18.587 1.00 94.44 103 SER A CA 1
ATOM 741 C C . SER A 1 103 ? -9.475 3.681 18.887 1.00 94.44 103 SER A C 1
ATOM 743 O O . SER A 1 103 ? -9.826 3.430 20.039 1.00 94.44 103 SER A O 1
ATOM 745 N N . THR A 1 104 ? -10.325 3.623 17.859 1.00 94.31 104 THR A N 1
ATOM 746 C CA . THR A 1 104 ? -11.750 3.282 18.008 1.00 94.31 104 THR A CA 1
ATOM 747 C C . THR A 1 104 ? -11.965 1.846 18.486 1.00 94.31 104 THR A C 1
ATOM 749 O O . THR A 1 104 ? -12.777 1.635 19.384 1.00 94.31 104 THR A O 1
ATOM 752 N N . LEU A 1 105 ? -11.200 0.864 17.994 1.00 93.69 105 LEU A N 1
ATOM 753 C CA . LEU A 1 105 ? -11.253 -0.516 18.502 1.00 93.69 105 LEU A CA 1
ATOM 754 C C . LEU A 1 105 ? -10.795 -0.626 19.964 1.00 93.69 105 LEU A C 1
ATOM 756 O O . LEU A 1 105 ? -11.394 -1.360 20.754 1.00 93.69 105 LEU A O 1
ATOM 760 N N . TRP A 1 106 ? -9.749 0.110 20.343 1.00 95.00 106 TRP A N 1
ATOM 761 C CA . TRP A 1 106 ? -9.285 0.179 21.732 1.00 95.00 106 TRP A CA 1
ATOM 762 C C . TRP A 1 106 ? -10.337 0.796 22.657 1.00 95.00 106 TRP A C 1
ATOM 764 O O . TRP A 1 106 ? -10.569 0.295 23.762 1.00 95.00 106 TRP A O 1
ATOM 774 N N . LEU A 1 107 ? -11.004 1.850 22.193 1.00 92.94 107 LEU A N 1
ATOM 775 C CA . LEU A 1 107 ? -12.065 2.519 22.931 1.00 92.94 107 LEU A CA 1
ATOM 776 C C . LEU A 1 107 ? -13.301 1.612 23.053 1.00 92.94 107 LEU A C 1
ATOM 778 O O . LEU A 1 107 ? -13.809 1.442 24.159 1.00 92.94 107 LEU A O 1
ATOM 782 N N . LEU A 1 108 ? -13.692 0.912 21.980 1.00 93.75 108 LEU A N 1
ATOM 783 C CA . LEU A 1 108 ? -14.770 -0.084 22.001 1.00 93.75 108 LEU A CA 1
ATOM 784 C C . LEU A 1 108 ? -14.485 -1.203 23.007 1.00 93.75 108 LEU A C 1
ATOM 786 O O . LEU A 1 108 ? -15.344 -1.552 23.811 1.00 93.75 108 LEU A O 1
ATOM 790 N N . LYS A 1 109 ? -13.257 -1.732 23.013 1.00 92.25 109 LYS A N 1
ATOM 791 C CA . LYS A 1 109 ? -12.822 -2.752 23.977 1.00 92.25 109 LYS A CA 1
ATOM 792 C C . LYS A 1 109 ? -12.896 -2.244 25.418 1.00 92.25 109 LYS A C 1
ATOM 794 O O . LYS A 1 109 ? -13.213 -3.015 26.322 1.00 92.25 109 LYS A O 1
ATOM 799 N N . SER A 1 110 ? -12.583 -0.971 25.636 1.00 89.56 110 SER A N 1
ATOM 800 C CA . SER A 1 110 ? -12.617 -0.351 26.964 1.00 89.56 110 SER A CA 1
ATOM 801 C C . SER A 1 110 ? -14.055 -0.155 27.451 1.00 89.56 110 SER A C 1
ATOM 803 O O . SER A 1 110 ? -14.362 -0.524 28.581 1.00 89.56 110 SER A O 1
ATOM 805 N N . LEU A 1 111 ? -14.953 0.315 26.580 1.00 90.25 111 LEU A N 1
ATOM 806 C CA . LEU A 1 111 ? -16.387 0.424 26.871 1.00 90.25 111 LEU A CA 1
ATOM 807 C C . LEU A 1 111 ? -17.052 -0.934 27.084 1.00 90.25 111 LEU A C 1
ATOM 809 O O . LEU A 1 111 ? -17.823 -1.085 28.023 1.00 90.25 111 LEU A O 1
ATOM 813 N N . TYR A 1 112 ? -16.708 -1.938 26.278 1.00 89.44 112 TYR A N 1
ATOM 814 C CA . TYR A 1 112 ? -17.216 -3.298 26.451 1.00 89.44 112 TYR A CA 1
ATOM 815 C C . TYR A 1 112 ? -16.804 -3.902 27.801 1.00 89.44 112 TYR A C 1
ATOM 817 O O . TYR A 1 112 ? -17.584 -4.574 28.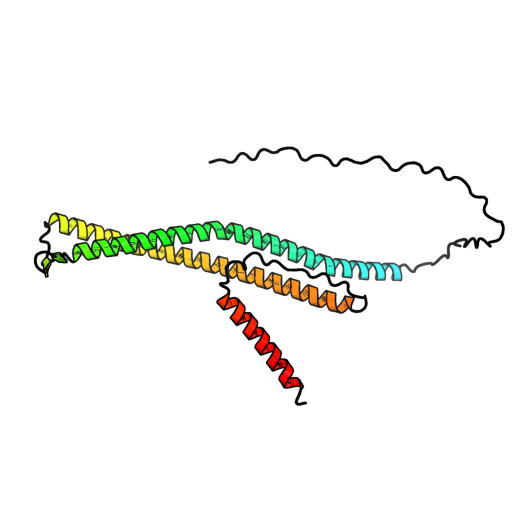468 1.00 89.44 112 TYR A O 1
ATOM 825 N N . LYS A 1 113 ? -15.576 -3.631 28.260 1.00 85.62 113 LYS A N 1
ATOM 826 C CA . LYS A 1 113 ? -15.165 -4.023 29.615 1.00 85.62 113 LYS A CA 1
ATOM 827 C C . LYS A 1 113 ? -15.977 -3.298 30.688 1.00 85.62 113 LYS A C 1
ATOM 829 O O . LYS A 1 113 ? -16.311 -3.906 31.703 1.00 85.62 113 LYS A O 1
ATOM 834 N N . LEU A 1 114 ? -16.310 -2.029 30.455 1.00 85.25 114 LEU A N 1
ATOM 835 C CA . LEU A 1 114 ? -17.142 -1.240 31.359 1.00 85.25 114 LEU A CA 1
ATOM 836 C C . LEU A 1 114 ? -18.565 -1.816 31.463 1.00 85.25 114 LEU A C 1
ATOM 838 O O . LEU A 1 114 ? -19.071 -1.959 32.573 1.00 85.25 114 LEU A O 1
ATOM 842 N N . THR A 1 115 ? -19.178 -2.222 30.341 1.00 84.06 115 THR A N 1
ATOM 843 C CA . THR A 1 115 ? -20.528 -2.821 30.337 1.00 84.06 115 THR A CA 1
ATOM 844 C C . THR A 1 115 ? -20.576 -4.178 31.016 1.00 84.06 115 THR A C 1
ATOM 846 O O . THR A 1 115 ? -21.574 -4.499 31.653 1.00 84.06 115 THR A O 1
ATOM 849 N N . THR A 1 116 ? -19.503 -4.970 30.943 1.00 81.69 116 THR A N 1
ATOM 850 C CA . THR A 1 116 ? -19.469 -6.252 31.656 1.00 81.69 116 THR A CA 1
ATOM 851 C C . THR A 1 116 ? -19.493 -6.097 33.177 1.00 81.69 116 THR A C 1
ATOM 853 O O . THR A 1 116 ? -19.748 -7.084 33.852 1.00 81.69 116 THR A O 1
ATOM 856 N N . SER A 1 117 ? -19.312 -4.889 33.736 1.00 68.62 117 SER A N 1
ATOM 857 C CA . SER A 1 117 ? -19.456 -4.548 35.169 1.00 68.62 117 SER A CA 1
ATOM 858 C C . SER A 1 117 ? -18.646 -5.404 36.157 1.00 68.62 117 SER A C 1
ATOM 860 O O . SER A 1 117 ? -18.771 -5.245 37.367 1.00 68.62 117 SER A O 1
ATOM 862 N N . VAL A 1 118 ? -17.778 -6.290 35.668 1.00 75.31 118 VAL A N 1
ATOM 863 C CA . VAL A 1 118 ? -16.957 -7.176 36.487 1.00 75.31 118 VAL A CA 1
ATOM 864 C C . VAL A 1 118 ? -15.640 -6.479 36.795 1.00 75.31 118 VAL A C 1
ATOM 866 O O . VAL A 1 118 ? -14.775 -6.332 35.926 1.00 75.31 118 VAL A O 1
ATOM 869 N N . LYS A 1 119 ? -15.472 -6.063 38.052 1.00 79.12 119 LYS A N 1
ATOM 870 C CA . LYS A 1 119 ? -14.202 -5.541 38.557 1.00 79.12 119 LYS A CA 1
ATOM 871 C C . LYS A 1 119 ? -13.566 -6.591 39.461 1.00 79.12 119 LYS A C 1
ATOM 873 O O . LYS A 1 119 ? -14.193 -7.091 40.394 1.00 79.12 119 LYS A O 1
ATOM 878 N N . ALA A 1 120 ? -12.310 -6.930 39.188 1.00 80.56 120 ALA A N 1
ATOM 879 C CA . ALA A 1 120 ? -11.532 -7.750 40.106 1.00 80.56 120 ALA A CA 1
ATOM 880 C C . ALA A 1 120 ? -11.324 -6.962 41.408 1.00 80.56 120 ALA A C 1
ATOM 882 O O . ALA A 1 120 ? -10.814 -5.839 41.376 1.00 80.56 120 ALA A O 1
ATOM 883 N N . ASN A 1 121 ? -11.744 -7.533 42.536 1.00 81.69 121 ASN A N 1
ATOM 884 C CA . ASN A 1 121 ? -11.529 -6.959 43.854 1.00 81.69 121 ASN A CA 1
ATOM 885 C C . ASN A 1 121 ? -10.318 -7.652 44.504 1.00 81.69 121 ASN A C 1
ATOM 887 O O . ASN A 1 121 ? -10.473 -8.753 45.039 1.00 81.69 121 ASN A O 1
ATOM 891 N N . PRO A 1 122 ? -9.117 -7.039 44.478 1.00 83.00 122 PRO A N 1
ATOM 892 C CA . PRO A 1 122 ? -7.908 -7.674 45.000 1.00 83.00 122 PRO A CA 1
ATOM 893 C C . PRO A 1 122 ? -7.970 -7.912 46.514 1.00 83.00 122 PRO A C 1
ATOM 895 O O . PRO A 1 122 ? -7.274 -8.782 47.014 1.00 83.00 122 PRO A O 1
ATOM 898 N N . LEU A 1 123 ? -8.826 -7.186 47.243 1.00 85.81 123 LEU A N 1
ATOM 899 C CA . LEU A 1 123 ? -8.978 -7.344 48.693 1.00 85.81 123 LEU A CA 1
ATOM 900 C C . LEU A 1 123 ? -9.756 -8.606 49.082 1.00 85.81 123 LEU A C 1
ATOM 902 O O . LEU A 1 123 ? -9.668 -9.050 50.222 1.00 85.81 123 LEU A O 1
ATOM 906 N N . ARG A 1 124 ? -10.571 -9.145 48.168 1.00 82.94 124 ARG A N 1
ATOM 907 C CA . ARG A 1 124 ? -11.455 -10.293 48.425 1.00 82.94 124 ARG A CA 1
ATOM 908 C C . ARG A 1 124 ? -11.189 -11.479 47.496 1.00 82.94 124 ARG A C 1
ATOM 910 O O . ARG A 1 124 ? -11.980 -12.413 47.509 1.00 82.94 124 ARG A O 1
ATOM 917 N N . GLU A 1 125 ? -10.147 -11.400 46.662 1.00 87.94 125 GLU A N 1
ATOM 918 C CA . GLU A 1 125 ? -9.798 -12.394 45.629 1.00 87.94 125 GLU A CA 1
ATOM 919 C C . GLU A 1 125 ? -11.005 -12.874 44.793 1.00 87.94 125 GLU A C 1
ATOM 921 O O . GLU A 1 125 ? -11.075 -14.019 44.352 1.00 87.94 125 GLU A O 1
ATOM 926 N N . ARG A 1 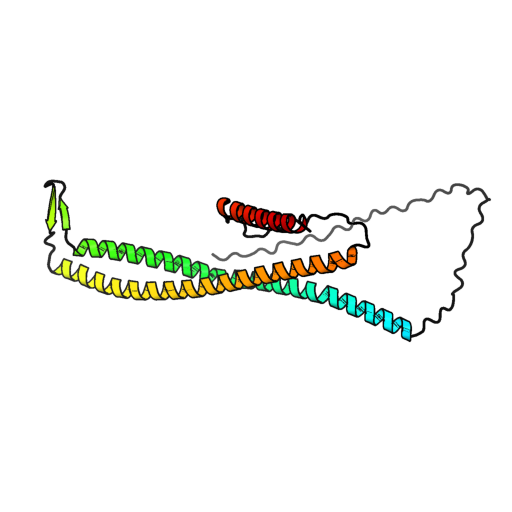126 ? -11.984 -11.989 44.560 1.00 84.81 126 ARG A N 1
ATOM 927 C CA . ARG A 1 126 ? -13.225 -12.301 43.835 1.00 84.81 126 ARG A CA 1
ATOM 928 C C . ARG A 1 126 ? -13.581 -11.211 42.830 1.00 84.81 126 ARG A C 1
ATOM 930 O O . ARG A 1 126 ? -13.158 -10.060 42.953 1.00 84.81 126 ARG A O 1
ATOM 937 N N . THR A 1 127 ? -14.381 -11.569 41.835 1.00 80.69 127 THR A N 1
ATOM 938 C CA . THR A 1 127 ? -14.993 -10.635 40.885 1.00 80.69 127 THR A CA 1
ATOM 939 C C . THR A 1 127 ? -16.296 -10.092 41.463 1.00 80.69 127 THR A C 1
ATOM 941 O O . THR A 1 127 ? -17.254 -10.849 41.603 1.00 80.69 127 THR A O 1
ATOM 944 N N . ASP A 1 128 ? -16.334 -8.803 41.802 1.00 77.94 128 ASP A N 1
ATOM 945 C CA . ASP A 1 128 ? -17.559 -8.131 42.250 1.00 77.94 128 ASP A CA 1
ATOM 946 C C . ASP A 1 128 ? -18.229 -7.443 41.046 1.00 77.94 128 ASP A C 1
ATOM 948 O O . ASP A 1 128 ? -17.565 -6.773 40.245 1.00 77.94 128 ASP A O 1
ATOM 952 N N . THR A 1 129 ? -19.546 -7.612 40.913 1.00 77.06 129 THR A N 1
ATOM 953 C CA . THR A 1 129 ? -20.375 -6.860 39.965 1.00 77.06 129 THR A CA 1
ATOM 954 C C . THR A 1 129 ? -20.577 -5.444 40.493 1.00 77.06 129 THR A C 1
ATOM 956 O O . THR A 1 129 ? -21.070 -5.240 41.603 1.00 77.06 129 THR A O 1
ATOM 959 N N . TYR A 1 130 ? -20.169 -4.450 39.710 1.00 69.88 130 TYR A N 1
ATOM 960 C CA . TYR A 1 130 ? -20.368 -3.047 40.046 1.00 69.88 130 TYR A CA 1
ATOM 961 C C . TYR A 1 130 ? -21.839 -2.673 39.837 1.00 69.88 130 TYR A C 1
ATOM 963 O O . TYR A 1 130 ? -22.326 -2.667 38.708 1.00 69.88 130 TYR A O 1
ATOM 971 N N . ALA A 1 131 ? -22.546 -2.358 40.923 1.00 67.19 131 ALA A N 1
ATOM 972 C CA . ALA A 1 131 ? -23.891 -1.795 40.875 1.00 67.19 131 ALA A CA 1
ATOM 973 C C . ALA A 1 131 ? -23.800 -0.294 40.551 1.00 67.19 131 ALA A C 1
ATOM 975 O O . ALA A 1 131 ? -23.876 0.549 41.442 1.00 67.19 131 ALA A O 1
ATOM 976 N N . GLY A 1 132 ? -23.542 0.030 39.281 1.00 69.94 132 GLY A N 1
ATOM 977 C CA . GLY A 1 132 ? -23.643 1.404 38.783 1.00 69.94 132 GLY A CA 1
ATOM 978 C C . GLY A 1 132 ? -25.098 1.876 38.775 1.00 69.94 132 GLY A C 1
ATOM 979 O O . GLY A 1 132 ? -26.020 1.060 38.690 1.00 69.94 132 GLY A O 1
ATOM 980 N N . GLY A 1 133 ? -25.313 3.187 38.869 1.00 84.75 133 GLY A N 1
ATOM 981 C CA . GLY A 1 133 ? -26.661 3.759 38.791 1.00 84.75 133 GLY A CA 1
ATOM 982 C C . GLY A 1 133 ? -27.295 3.543 37.409 1.00 84.75 133 GLY A C 1
ATOM 983 O O . GLY A 1 133 ? -2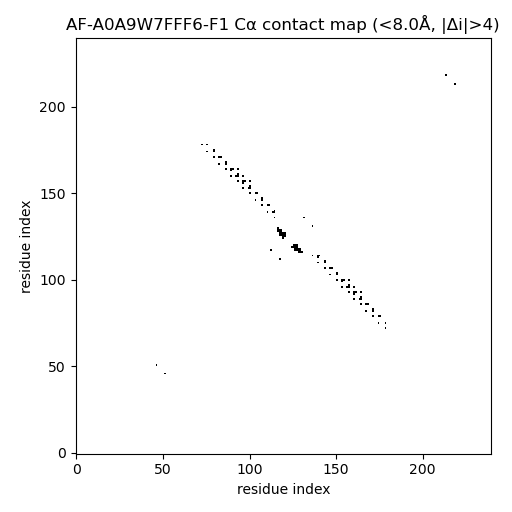6.592 3.470 36.401 1.00 84.75 133 GLY A O 1
ATOM 984 N N . GLU A 1 134 ? -28.629 3.496 37.331 1.00 87.62 134 GLU A N 1
ATOM 985 C CA . GLU A 1 134 ? -29.366 3.294 36.066 1.00 87.62 134 GLU A CA 1
ATOM 986 C C . GLU A 1 134 ? -28.966 4.309 34.976 1.00 87.62 134 GLU A C 1
ATOM 988 O O . GLU A 1 134 ? -28.832 3.963 33.802 1.00 87.62 134 GLU A O 1
ATOM 993 N N . MET A 1 135 ? -28.690 5.555 35.378 1.00 90.12 135 MET A N 1
ATOM 994 C CA . MET A 1 135 ? -28.257 6.630 34.478 1.00 90.12 135 MET A CA 1
ATOM 995 C C . MET A 1 135 ? -26.850 6.404 33.907 1.00 90.12 135 MET A C 1
ATOM 997 O O . MET A 1 135 ? -26.596 6.736 32.749 1.00 90.12 135 MET A O 1
ATOM 1001 N N . GLU A 1 136 ? -25.935 5.818 34.685 1.00 88.12 136 GLU A N 1
ATOM 1002 C CA . GLU A 1 136 ? -24.587 5.484 34.211 1.00 88.12 136 GLU A CA 1
ATOM 1003 C C . GLU A 1 136 ? -24.653 4.357 33.182 1.00 88.12 136 GLU A C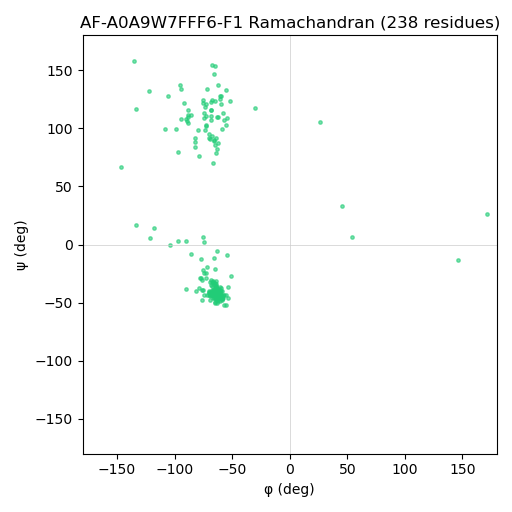 1
ATOM 1005 O O . GLU A 1 136 ? -24.025 4.442 32.126 1.00 88.12 136 GLU A O 1
ATOM 1010 N N . LEU A 1 137 ? -25.474 3.334 33.446 1.00 87.12 137 LEU A N 1
ATOM 1011 C CA . LEU A 1 137 ? -25.696 2.239 32.507 1.00 87.12 137 LEU A CA 1
ATOM 1012 C C . LEU A 1 137 ? -26.274 2.754 31.181 1.00 87.12 137 LEU A C 1
ATOM 1014 O O . LEU A 1 137 ? -25.777 2.387 30.115 1.00 87.12 137 LEU A O 1
ATOM 1018 N N . LEU A 1 138 ? -27.263 3.653 31.235 1.00 91.00 138 LEU A N 1
ATOM 1019 C CA . LEU A 1 138 ? -27.843 4.278 30.044 1.00 91.00 138 LEU A CA 1
ATOM 1020 C C . LEU A 1 138 ? -26.788 5.046 29.229 1.00 91.00 138 LEU A C 1
ATOM 1022 O O . LEU A 1 138 ? -26.732 4.915 28.003 1.00 91.00 138 LEU A O 1
ATOM 1026 N N . LEU A 1 139 ? -25.915 5.811 29.890 1.00 91.75 139 LEU A N 1
ATOM 1027 C CA . LEU A 1 139 ? -24.844 6.570 29.233 1.00 91.75 139 LEU A CA 1
ATOM 1028 C C . LEU A 1 139 ? -23.790 5.657 28.581 1.00 91.75 139 LEU A C 1
ATOM 1030 O O . LEU A 1 139 ? -23.336 5.911 27.462 1.00 91.75 139 LEU A O 1
ATOM 1034 N N . VAL A 1 140 ? -23.420 4.556 29.236 1.00 91.12 140 VAL A N 1
ATOM 1035 C CA . VAL A 1 140 ? -22.467 3.579 28.684 1.00 91.12 140 VAL A CA 1
ATOM 1036 C C . VAL A 1 140 ? -23.070 2.834 27.489 1.00 91.12 140 VAL A C 1
ATOM 1038 O O . VAL A 1 140 ? -22.404 2.660 26.470 1.00 91.12 140 VAL A O 1
ATOM 1041 N N . VAL A 1 141 ? -24.339 2.427 27.567 1.00 91.31 141 VAL A N 1
ATOM 1042 C CA . VAL A 1 141 ? -25.013 1.728 26.461 1.00 91.31 141 VAL A CA 1
ATOM 1043 C C . VAL A 1 141 ? -25.197 2.651 25.257 1.00 91.31 141 VAL A C 1
ATOM 1045 O O . VAL A 1 141 ? -24.864 2.266 24.137 1.00 91.31 141 VAL A O 1
ATOM 1048 N N . THR A 1 142 ? -25.666 3.884 25.466 1.00 94.31 142 THR A N 1
ATOM 1049 C CA . THR A 1 142 ? -25.837 4.864 24.376 1.00 94.31 142 THR A CA 1
ATOM 1050 C C . THR A 1 142 ? -24.509 5.207 23.705 1.00 94.31 142 THR A C 1
ATOM 1052 O O . THR A 1 142 ? -24.420 5.178 22.475 1.00 94.31 142 THR A O 1
ATOM 1055 N N . SER A 1 143 ? -23.448 5.444 24.484 1.00 93.81 143 SER A N 1
ATOM 1056 C CA . SER A 1 143 ? -22.108 5.673 23.931 1.00 93.81 143 SER A CA 1
ATOM 1057 C C . SER A 1 143 ? -21.566 4.455 23.180 1.00 93.81 143 SER A C 1
ATOM 1059 O O . SER A 1 143 ? -20.984 4.630 22.111 1.00 93.81 143 SER A O 1
ATOM 1061 N N . LEU A 1 144 ? -21.811 3.230 23.656 1.00 93.75 144 LEU A N 1
ATOM 1062 C CA . LEU A 1 144 ? -21.425 2.002 22.955 1.00 93.75 144 LEU A CA 1
ATOM 1063 C C . LEU A 1 144 ? -22.147 1.846 21.609 1.00 93.75 144 LEU A C 1
ATOM 1065 O O . LEU A 1 144 ? -21.501 1.499 20.621 1.00 93.75 144 LEU A O 1
ATOM 1069 N N . VAL A 1 145 ? -23.448 2.145 21.541 1.00 94.56 145 VAL A N 1
ATOM 1070 C CA . VAL A 1 145 ? -24.216 2.109 20.282 1.00 94.56 145 VAL A CA 1
ATOM 1071 C C . VAL A 1 145 ? -23.669 3.131 19.284 1.00 94.56 145 VAL A C 1
ATOM 1073 O O . VAL A 1 145 ? -23.389 2.773 18.139 1.00 94.56 145 VAL A O 1
ATOM 1076 N N . ILE A 1 146 ? -23.442 4.377 19.717 1.00 95.00 146 ILE A N 1
ATOM 1077 C CA . ILE A 1 146 ? -22.829 5.421 18.876 1.00 95.00 146 ILE A CA 1
ATOM 1078 C C . ILE A 1 146 ? -21.458 4.959 18.372 1.00 95.00 146 ILE A C 1
ATOM 1080 O O . ILE A 1 146 ? -21.140 5.106 17.189 1.00 95.00 146 ILE A O 1
ATOM 1084 N N . LEU A 1 147 ? -20.654 4.350 19.247 1.00 94.12 147 LEU A N 1
ATOM 1085 C CA . LEU A 1 147 ? -19.335 3.861 18.875 1.00 94.12 147 LEU A CA 1
ATOM 1086 C C . LEU A 1 147 ? -19.388 2.717 17.864 1.00 94.12 147 LEU A C 1
ATOM 1088 O O . LEU A 1 147 ? -18.518 2.628 17.006 1.00 94.12 147 LEU A O 1
ATOM 1092 N N . LEU A 1 148 ? -20.393 1.849 17.946 1.00 93.50 148 LEU A N 1
ATOM 1093 C CA . LEU A 1 148 ? -20.559 0.724 17.032 1.00 93.50 148 LEU A CA 1
ATOM 1094 C C . LEU A 1 148 ? -20.874 1.207 15.605 1.00 93.50 148 LEU A C 1
ATOM 1096 O O . LEU A 1 148 ? -20.286 0.716 14.634 1.00 93.50 148 LEU A O 1
ATOM 1100 N N . PHE A 1 149 ? -21.707 2.245 15.475 1.00 95.19 149 PHE A N 1
ATOM 1101 C CA . PHE A 1 149 ? -21.904 2.942 14.199 1.00 95.19 149 PHE A CA 1
ATOM 1102 C C . PHE A 1 149 ? -20.617 3.619 13.717 1.00 95.19 149 PHE A C 1
ATOM 1104 O O . PHE A 1 149 ? -20.230 3.455 12.556 1.00 95.19 149 PHE A O 1
ATOM 1111 N N . LEU A 1 150 ? -19.902 4.312 14.610 1.00 93.81 150 LEU A N 1
ATOM 1112 C CA . LEU A 1 150 ? -18.638 4.963 14.268 1.00 93.81 150 LEU A CA 1
ATOM 1113 C C . LEU A 1 150 ? -17.590 3.951 13.779 1.00 93.81 150 LEU A C 1
ATOM 1115 O O . LEU A 1 150 ? -16.961 4.176 12.750 1.00 93.81 150 LEU A O 1
ATOM 1119 N N . VAL A 1 151 ? -17.443 2.802 14.440 1.00 93.62 151 VAL A N 1
ATOM 1120 C CA . VAL A 1 151 ? -16.523 1.729 14.026 1.00 93.62 151 VAL A CA 1
ATOM 1121 C C . VAL A 1 151 ? -16.883 1.209 12.637 1.00 93.62 151 VAL A C 1
ATOM 1123 O O . VAL A 1 151 ? -15.996 1.032 11.802 1.00 93.62 151 VAL A O 1
ATOM 1126 N N . THR A 1 152 ? -18.170 1.024 12.345 1.00 94.56 152 THR A N 1
ATOM 1127 C CA . THR A 1 152 ? -18.618 0.584 11.015 1.00 94.56 152 THR A CA 1
ATOM 1128 C C . THR A 1 152 ? -18.231 1.609 9.943 1.00 94.56 152 THR A C 1
ATOM 1130 O O . THR A 1 152 ? -17.619 1.261 8.935 1.00 94.56 152 THR A O 1
ATOM 1133 N N . THR A 1 153 ? -18.466 2.902 10.185 1.00 95.06 153 THR A N 1
ATOM 1134 C CA . THR A 1 153 ? -18.054 3.951 9.233 1.00 95.06 153 THR A CA 1
ATOM 1135 C C . THR A 1 153 ? -16.531 4.021 9.066 1.00 95.06 153 THR A C 1
ATOM 1137 O O . THR A 1 153 ? -16.029 3.968 7.945 1.00 95.06 153 THR A O 1
ATOM 1140 N N . VAL A 1 154 ? -15.762 4.030 10.156 1.00 93.75 154 VAL A N 1
ATOM 1141 C CA . VAL A 1 154 ? -14.292 4.103 10.107 1.00 93.75 154 VAL A CA 1
ATOM 1142 C C . VAL A 1 154 ? -13.686 2.881 9.412 1.00 93.75 154 VAL A C 1
ATOM 1144 O O . VAL A 1 154 ? -12.744 3.029 8.634 1.00 93.75 154 VAL A O 1
ATOM 1147 N N . THR A 1 155 ? -14.222 1.681 9.642 1.00 91.88 155 THR A N 1
ATOM 1148 C CA . THR A 1 155 ? -13.735 0.454 8.988 1.00 91.88 155 THR A CA 1
ATOM 1149 C C . THR A 1 155 ? -14.011 0.452 7.488 1.00 91.88 155 THR A C 1
ATOM 1151 O O . THR A 1 155 ? -13.123 0.075 6.725 1.00 91.88 155 THR A O 1
ATOM 1154 N N . THR A 1 156 ? -15.174 0.941 7.043 1.00 94.94 156 THR A N 1
ATOM 1155 C CA . THR A 1 156 ? -15.454 1.098 5.602 1.00 94.94 156 THR A CA 1
ATOM 1156 C C . THR A 1 156 ? -14.508 2.102 4.936 1.00 94.94 156 THR A C 1
ATOM 1158 O O . THR A 1 156 ? -13.923 1.792 3.897 1.00 94.94 156 THR A O 1
ATOM 1161 N N . PHE A 1 157 ? -14.251 3.255 5.565 1.00 93.06 157 PHE A N 1
ATOM 1162 C CA . PHE A 1 157 ? -13.263 4.225 5.074 1.00 93.06 157 PHE A CA 1
ATOM 1163 C C . PHE A 1 157 ? -11.836 3.664 5.068 1.00 93.06 157 PHE A C 1
ATOM 1165 O O . PHE A 1 157 ? -11.079 3.887 4.120 1.00 93.06 157 PHE A O 1
ATOM 1172 N N . HIS A 1 158 ? -11.458 2.904 6.096 1.00 92.62 158 HIS A N 1
ATOM 1173 C CA . HIS A 1 158 ? -10.168 2.222 6.140 1.00 92.62 158 HIS A CA 1
ATOM 1174 C C . HIS A 1 158 ? -10.041 1.183 5.015 1.00 92.62 158 HIS A C 1
ATOM 1176 O O . HIS A 1 158 ? -9.010 1.125 4.354 1.00 92.62 158 HIS A O 1
ATOM 1182 N N . ALA A 1 159 ? -11.084 0.392 4.751 1.00 94.00 159 ALA A N 1
ATOM 1183 C CA . ALA A 1 159 ? -11.088 -0.579 3.658 1.00 94.00 159 ALA A CA 1
ATOM 1184 C C . ALA A 1 159 ? -10.962 0.105 2.287 1.00 94.00 159 ALA A C 1
ATOM 1186 O O . ALA A 1 159 ? -10.168 -0.330 1.455 1.00 94.00 159 ALA A O 1
ATOM 1187 N N . TYR A 1 160 ? -11.680 1.211 2.077 1.00 94.62 160 TYR A N 1
ATOM 1188 C CA . TYR A 1 160 ? -11.591 2.003 0.851 1.00 94.62 160 TYR A CA 1
ATOM 1189 C C . TYR A 1 160 ? -10.190 2.596 0.639 1.00 94.62 160 TYR A C 1
ATOM 1191 O O . TYR A 1 160 ? -9.603 2.445 -0.432 1.00 94.62 160 TYR A O 1
ATOM 1199 N N . THR A 1 161 ? -9.622 3.230 1.670 1.00 92.00 161 THR A N 1
ATOM 1200 C CA . THR A 1 161 ? -8.267 3.810 1.603 1.00 92.00 161 THR A CA 1
ATOM 1201 C C . THR A 1 161 ? -7.177 2.747 1.472 1.00 92.00 161 THR A C 1
ATOM 1203 O O . THR A 1 161 ? -6.175 2.974 0.799 1.00 92.00 161 THR A O 1
ATOM 1206 N N . PHE A 1 162 ? -7.371 1.564 2.058 1.00 92.94 162 PHE A N 1
ATOM 1207 C CA . PHE A 1 162 ? -6.488 0.420 1.855 1.00 92.94 162 PHE A CA 1
ATOM 1208 C C . PHE A 1 162 ? -6.536 -0.085 0.408 1.00 92.94 162 PHE A C 1
ATOM 1210 O O . PHE A 1 162 ? -5.486 -0.302 -0.195 1.00 92.94 162 PHE A O 1
ATOM 1217 N N . ALA A 1 163 ? -7.735 -0.231 -0.165 1.00 94.00 163 ALA A N 1
ATOM 1218 C CA . ALA A 1 163 ? -7.901 -0.655 -1.550 1.00 94.00 163 ALA A CA 1
ATOM 1219 C C . ALA A 1 163 ? -7.236 0.338 -2.515 1.00 94.00 163 ALA A C 1
ATOM 1221 O O . ALA A 1 163 ? -6.420 -0.072 -3.341 1.00 94.00 163 ALA A O 1
ATOM 1222 N N . SER A 1 164 ? -7.491 1.642 -2.360 1.00 91.62 164 SER A N 1
ATOM 1223 C CA . SER A 1 164 ? -6.880 2.668 -3.213 1.00 91.62 164 SER A CA 1
ATOM 1224 C C . SER A 1 164 ? -5.355 2.714 -3.078 1.00 91.62 164 SER A C 1
ATOM 1226 O O . SER A 1 164 ? -4.656 2.749 -4.091 1.00 91.62 164 SER A O 1
ATOM 1228 N N . TYR A 1 165 ? -4.830 2.614 -1.853 1.00 90.62 165 TYR A N 1
ATOM 1229 C CA . TYR A 1 165 ? -3.389 2.518 -1.612 1.00 90.62 165 TYR A CA 1
ATOM 1230 C C . TYR A 1 165 ? -2.775 1.276 -2.277 1.00 90.62 165 TYR A C 1
ATOM 1232 O O . TYR A 1 165 ? -1.742 1.373 -2.937 1.00 90.62 165 TYR A O 1
ATOM 1240 N N . SER A 1 166 ? -3.427 0.114 -2.160 1.00 91.25 166 SER A N 1
ATOM 1241 C CA . SER A 1 166 ? -2.933 -1.139 -2.745 1.00 91.25 166 SER A CA 1
ATOM 1242 C C . SER A 1 166 ? -2.875 -1.103 -4.275 1.00 91.25 166 SER A C 1
ATOM 1244 O O . SER A 1 166 ? -1.903 -1.580 -4.860 1.00 91.25 166 SER A O 1
ATOM 1246 N N . VAL A 1 167 ? -3.869 -0.484 -4.921 1.00 92.31 167 VAL A N 1
ATOM 1247 C CA . VAL A 1 167 ? -3.902 -0.303 -6.379 1.00 92.31 167 VAL A CA 1
ATOM 1248 C C . VAL A 1 167 ? -2.786 0.638 -6.830 1.00 92.31 167 VAL A C 1
ATOM 1250 O O . VAL A 1 167 ? -2.097 0.344 -7.805 1.00 92.31 167 VAL A O 1
ATOM 1253 N N . ALA A 1 168 ? -2.569 1.738 -6.106 1.00 89.56 168 ALA A N 1
ATOM 1254 C CA . ALA A 1 168 ? -1.525 2.704 -6.432 1.00 89.56 168 ALA A CA 1
ATOM 1255 C C . ALA A 1 168 ? -0.113 2.095 -6.318 1.00 89.56 168 ALA A C 1
ATOM 1257 O O . ALA A 1 168 ? 0.714 2.274 -7.212 1.00 89.56 168 ALA A O 1
ATOM 1258 N N . GLU A 1 169 ? 0.150 1.317 -5.264 1.00 87.69 169 GLU A N 1
ATOM 1259 C CA . GLU A 1 169 ? 1.414 0.581 -5.111 1.00 87.69 169 GLU A CA 1
ATOM 1260 C C . GLU A 1 169 ? 1.580 -0.503 -6.187 1.00 87.69 169 GLU A C 1
ATOM 1262 O O . GLU A 1 169 ? 2.661 -0.645 -6.753 1.00 87.69 169 GLU A O 1
ATOM 1267 N N . ALA A 1 170 ? 0.519 -1.242 -6.533 1.00 90.44 170 ALA A N 1
ATOM 1268 C CA . ALA A 1 170 ? 0.579 -2.247 -7.597 1.00 90.44 170 ALA A CA 1
ATOM 1269 C C . ALA A 1 170 ? 0.925 -1.625 -8.962 1.00 90.44 170 ALA A C 1
ATOM 1271 O O . ALA A 1 170 ? 1.783 -2.144 -9.679 1.00 90.44 170 ALA A O 1
ATOM 1272 N N . LEU A 1 171 ? 0.313 -0.482 -9.292 1.00 89.38 171 LEU A N 1
ATOM 1273 C CA . LEU A 1 171 ? 0.637 0.299 -10.488 1.00 89.38 171 LEU A CA 1
ATOM 1274 C C . LEU A 1 171 ? 2.102 0.733 -10.491 1.00 89.38 171 LEU A C 1
ATOM 1276 O O . LEU A 1 171 ? 2.802 0.526 -11.483 1.00 89.38 171 LEU A O 1
ATOM 1280 N N . ARG A 1 172 ? 2.590 1.258 -9.366 1.00 87.94 172 ARG A N 1
ATOM 1281 C CA . ARG A 1 172 ? 3.993 1.645 -9.219 1.00 87.94 172 ARG A CA 1
ATOM 1282 C C . ARG A 1 172 ? 4.940 0.473 -9.482 1.00 87.94 172 ARG A C 1
ATOM 1284 O O . ARG A 1 172 ? 5.830 0.593 -10.321 1.00 87.94 172 ARG A O 1
ATOM 1291 N N . PHE A 1 173 ? 4.722 -0.665 -8.823 1.00 87.00 173 PHE A N 1
ATOM 1292 C CA . PHE A 1 173 ? 5.545 -1.860 -9.026 1.00 87.00 173 PHE A CA 1
ATOM 1293 C C . PHE A 1 173 ? 5.503 -2.355 -10.474 1.00 87.00 173 PHE A C 1
ATOM 1295 O O . PHE A 1 173 ? 6.528 -2.785 -11.003 1.00 87.00 173 PHE A O 1
ATOM 1302 N N . SER A 1 174 ? 4.344 -2.273 -11.133 1.00 88.38 174 SER A N 1
ATOM 1303 C CA . SER A 1 174 ? 4.221 -2.663 -12.539 1.00 88.38 174 SER A CA 1
ATOM 1304 C C . SER A 1 174 ? 5.046 -1.767 -13.471 1.00 88.38 174 SER A C 1
ATOM 1306 O O . SER A 1 174 ? 5.724 -2.283 -14.358 1.00 88.38 174 SER A O 1
ATOM 1308 N N . LEU A 1 175 ? 5.072 -0.451 -13.227 1.00 87.00 175 LEU A N 1
ATOM 1309 C CA . LEU A 1 175 ? 5.867 0.501 -14.009 1.00 87.00 175 LEU A CA 1
ATOM 1310 C C . LEU A 1 175 ? 7.368 0.340 -13.762 1.00 87.00 175 LEU A C 1
ATOM 1312 O O . LEU A 1 175 ? 8.139 0.319 -14.718 1.00 87.00 175 LEU A O 1
ATOM 1316 N N . GLU A 1 176 ? 7.788 0.164 -12.507 1.00 85.75 176 GLU A N 1
ATOM 1317 C CA . GLU A 1 176 ? 9.193 -0.109 -12.170 1.00 85.75 176 GLU A CA 1
ATOM 1318 C C . GLU A 1 176 ? 9.668 -1.430 -12.808 1.00 85.75 176 GLU A C 1
ATOM 1320 O O . GLU A 1 176 ? 10.764 -1.513 -13.373 1.00 85.75 176 GLU A O 1
ATOM 1325 N N . SER A 1 177 ? 8.821 -2.465 -12.801 1.00 85.69 177 SER A N 1
ATOM 1326 C CA . SER A 1 177 ? 9.113 -3.725 -13.491 1.00 85.69 177 SER A CA 1
ATOM 1327 C C . SER A 1 177 ? 9.195 -3.547 -15.008 1.00 85.69 177 SER A C 1
ATOM 1329 O O . SER A 1 177 ? 10.055 -4.153 -15.642 1.00 85.69 177 SER A O 1
ATOM 1331 N N . LEU A 1 178 ? 8.328 -2.729 -15.609 1.00 85.38 178 LEU A N 1
ATOM 1332 C CA . LEU A 1 178 ? 8.369 -2.465 -17.047 1.00 85.38 178 LEU A CA 1
ATOM 1333 C C . LEU A 1 178 ? 9.651 -1.718 -17.421 1.00 85.38 178 LEU A C 1
ATOM 1335 O O . LEU A 1 178 ? 10.334 -2.120 -18.360 1.00 85.38 178 LEU A O 1
ATOM 1339 N N . LEU A 1 179 ? 10.023 -0.695 -16.648 1.00 85.50 179 LEU A N 1
ATOM 1340 C CA . LEU A 1 179 ? 11.251 0.070 -16.854 1.00 85.50 179 LEU A CA 1
ATOM 1341 C C . LEU A 1 179 ? 12.498 -0.819 -16.779 1.00 85.50 179 LEU A C 1
ATOM 1343 O O . LEU A 1 179 ? 13.378 -0.719 -17.629 1.00 85.50 179 LEU A O 1
ATOM 1347 N N . THR A 1 180 ? 12.569 -1.717 -15.794 1.00 84.62 180 THR A N 1
ATOM 1348 C CA . THR A 1 180 ? 13.717 -2.629 -15.642 1.00 84.62 180 THR A CA 1
ATOM 1349 C C . THR A 1 180 ? 13.824 -3.639 -16.783 1.00 84.62 180 THR A C 1
ATOM 1351 O O . THR A 1 180 ? 14.925 -3.869 -17.283 1.00 84.62 180 THR A O 1
ATOM 1354 N N . VAL A 1 181 ? 12.703 -4.205 -17.243 1.00 85.19 181 VAL A N 1
ATOM 1355 C CA . VAL A 1 181 ? 12.678 -5.087 -18.424 1.00 85.19 181 VAL A CA 1
ATOM 1356 C C . VAL A 1 181 ? 13.105 -4.325 -19.676 1.00 85.19 181 VAL A C 1
ATOM 1358 O O . VAL A 1 181 ? 13.883 -4.842 -20.477 1.00 85.19 181 VAL A O 1
ATOM 1361 N N . LEU A 1 182 ? 12.638 -3.086 -19.821 1.00 83.19 182 LEU A N 1
ATOM 1362 C CA . LEU A 1 182 ? 12.965 -2.230 -20.949 1.00 83.19 182 LEU A CA 1
ATOM 1363 C C . LEU A 1 182 ? 14.468 -1.923 -20.985 1.00 83.19 182 LEU A C 1
ATOM 1365 O O . LEU A 1 182 ? 15.116 -2.200 -21.992 1.00 83.19 182 LEU A O 1
ATOM 1369 N N . LEU A 1 183 ? 15.052 -1.481 -19.868 1.00 83.38 183 LEU A N 1
ATOM 1370 C CA . LEU A 1 183 ? 16.498 -1.256 -19.740 1.00 83.38 183 LEU A CA 1
ATOM 1371 C C . LEU A 1 183 ? 17.314 -2.527 -20.026 1.00 83.38 183 LEU A C 1
ATOM 1373 O O . LEU A 1 183 ? 18.276 -2.478 -20.788 1.00 83.38 183 LEU A O 1
ATOM 1377 N N . ALA A 1 184 ? 16.891 -3.682 -19.504 1.00 81.81 184 ALA A N 1
ATOM 1378 C CA . ALA A 1 184 ? 17.565 -4.955 -19.767 1.00 81.81 184 ALA A CA 1
ATOM 1379 C C . ALA A 1 184 ? 17.496 -5.371 -21.248 1.00 81.81 184 ALA A C 1
ATOM 1381 O O . ALA A 1 184 ? 18.450 -5.943 -21.781 1.00 81.81 184 ALA A O 1
ATOM 1382 N N . SER A 1 185 ? 16.380 -5.084 -21.927 1.00 81.94 185 SER A N 1
ATOM 1383 C CA . SER A 1 185 ? 16.240 -5.338 -23.363 1.00 81.94 185 SER A CA 1
ATOM 1384 C C . SER A 1 185 ? 17.151 -4.435 -24.199 1.00 81.94 185 SER A C 1
ATOM 1386 O O . SER A 1 185 ? 17.731 -4.915 -25.174 1.00 81.94 185 SER A O 1
ATOM 1388 N N . PHE A 1 186 ? 17.360 -3.182 -23.772 1.00 79.56 186 PHE A N 1
ATOM 1389 C CA . PHE A 1 186 ? 18.329 -2.280 -24.398 1.00 79.56 186 PHE A CA 1
ATOM 1390 C C . PHE A 1 186 ? 19.752 -2.785 -24.246 1.00 79.56 186 PHE A C 1
ATOM 1392 O O . PHE A 1 186 ? 20.441 -2.936 -25.253 1.00 79.56 186 PHE A O 1
ATOM 1399 N N . ASP A 1 187 ? 20.166 -3.130 -23.028 1.00 79.94 187 ASP A N 1
ATOM 1400 C CA . ASP A 1 187 ? 21.498 -3.688 -22.788 1.00 79.94 187 ASP A CA 1
ATOM 1401 C C . ASP A 1 187 ? 21.749 -4.923 -23.658 1.00 79.94 187 ASP A C 1
ATOM 1403 O O . ASP A 1 187 ? 22.808 -5.051 -24.267 1.00 79.94 187 ASP A O 1
ATOM 1407 N N . ALA A 1 188 ? 20.772 -5.827 -23.776 1.00 78.50 188 ALA A N 1
ATOM 1408 C CA . ALA A 1 188 ? 20.905 -7.023 -24.605 1.00 78.50 188 ALA A CA 1
ATOM 1409 C C . ALA A 1 188 ? 21.063 -6.709 -26.103 1.00 78.50 188 ALA A C 1
ATOM 1411 O O . ALA A 1 188 ? 21.789 -7.422 -26.803 1.00 78.50 188 ALA A O 1
ATOM 1412 N N . LEU A 1 189 ? 20.389 -5.666 -26.589 1.00 75.94 189 LEU A N 1
ATOM 1413 C CA . LEU A 1 189 ? 20.406 -5.268 -27.993 1.00 75.94 189 LEU A CA 1
ATOM 1414 C C . LEU A 1 189 ? 21.722 -4.556 -28.344 1.00 75.94 189 LEU A C 1
ATOM 1416 O O . LEU A 1 189 ? 22.422 -4.996 -29.253 1.00 75.94 189 LEU A O 1
ATOM 1420 N N . PHE A 1 190 ? 22.152 -3.585 -27.532 1.00 74.31 190 PHE A N 1
ATOM 1421 C CA . PHE A 1 190 ? 23.454 -2.928 -27.701 1.00 74.31 190 PHE A CA 1
ATOM 1422 C C . PHE A 1 190 ? 24.629 -3.902 -27.553 1.00 74.31 190 PHE A C 1
ATOM 1424 O O . PHE A 1 190 ? 25.603 -3.840 -28.300 1.00 74.31 190 PHE A O 1
ATOM 1431 N N . ASN A 1 191 ? 24.551 -4.849 -26.620 1.00 74.31 191 ASN A N 1
ATOM 1432 C CA . ASN A 1 191 ? 25.644 -5.788 -26.374 1.00 74.31 191 ASN A CA 1
ATOM 1433 C C . ASN A 1 191 ? 25.805 -6.841 -27.492 1.00 74.31 191 ASN A C 1
ATOM 1435 O O . ASN A 1 191 ? 26.874 -7.441 -27.613 1.00 74.31 191 ASN A O 1
ATOM 1439 N N . LYS A 1 192 ? 24.775 -7.070 -28.324 1.00 69.75 192 LYS A N 1
ATOM 1440 C CA . LYS A 1 192 ? 24.889 -7.905 -29.533 1.00 69.75 192 LYS A CA 1
ATOM 1441 C C . LYS A 1 192 ? 25.649 -7.191 -30.649 1.00 69.75 192 LYS A C 1
ATOM 1443 O O . LYS A 1 192 ? 26.528 -7.812 -31.244 1.00 69.75 192 LYS A O 1
ATOM 1448 N N . ASP A 1 193 ? 25.366 -5.911 -30.867 1.00 61.94 193 ASP A N 1
ATOM 1449 C CA . ASP A 1 193 ? 25.950 -5.141 -31.972 1.00 61.94 193 ASP A CA 1
ATOM 1450 C C . ASP A 1 193 ? 27.394 -4.687 -31.679 1.00 61.94 193 ASP A C 1
ATOM 1452 O O . ASP A 1 193 ? 28.225 -4.609 -32.582 1.00 61.94 193 ASP A O 1
ATOM 1456 N N . PHE A 1 194 ? 27.750 -4.480 -30.404 1.00 54.16 194 PHE A N 1
ATOM 1457 C CA . PHE A 1 194 ? 29.083 -4.012 -29.991 1.00 54.16 194 PHE A CA 1
ATOM 1458 C C . PHE A 1 194 ? 30.124 -5.112 -29.716 1.00 54.16 194 PHE A C 1
ATOM 1460 O O . PHE A 1 194 ? 31.263 -4.801 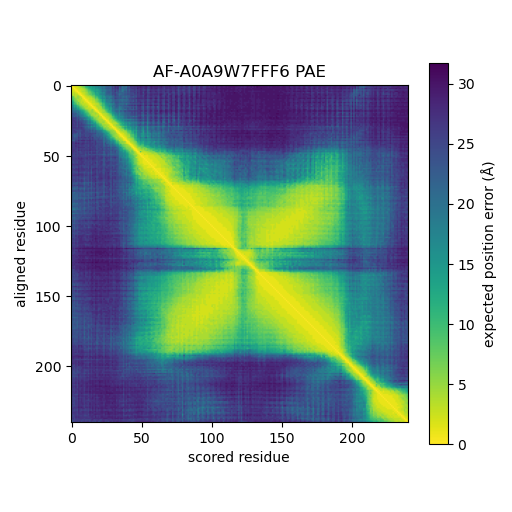-29.368 1.00 54.16 194 PHE A O 1
ATOM 1467 N N . ASN A 1 195 ? 29.810 -6.398 -29.920 1.00 52.75 195 ASN A N 1
ATOM 1468 C CA . ASN A 1 195 ? 30.799 -7.485 -29.786 1.00 52.75 195 ASN A CA 1
ATOM 1469 C C . ASN A 1 195 ? 31.967 -7.418 -30.792 1.00 52.75 195 ASN A C 1
ATOM 1471 O O . ASN A 1 195 ? 32.908 -8.200 -30.673 1.00 52.75 195 ASN A O 1
ATOM 1475 N N . ALA A 1 196 ? 31.938 -6.486 -31.747 1.00 52.59 196 ALA A N 1
ATOM 1476 C CA . ALA A 1 196 ? 33.040 -6.212 -32.665 1.00 52.59 196 ALA A CA 1
ATOM 1477 C C . ALA A 1 196 ? 34.095 -5.221 -32.120 1.00 52.59 196 ALA A C 1
ATOM 1479 O O . ALA A 1 196 ? 35.136 -5.051 -32.751 1.00 52.59 196 ALA A O 1
ATOM 1480 N N . ILE A 1 197 ? 33.868 -4.567 -30.971 1.00 48.88 197 ILE A N 1
ATOM 1481 C CA . ILE A 1 197 ? 34.762 -3.528 -30.426 1.00 48.88 197 ILE A CA 1
ATOM 1482 C C . ILE A 1 197 ? 35.220 -3.935 -29.008 1.00 48.88 197 ILE A C 1
ATOM 1484 O O . ILE A 1 197 ? 34.388 -4.354 -28.197 1.00 48.88 197 ILE A O 1
ATOM 1488 N N . PRO A 1 198 ? 36.527 -3.858 -28.672 1.00 42.41 198 PRO A N 1
ATOM 1489 C CA . PRO A 1 198 ? 37.044 -4.283 -27.371 1.00 42.41 198 PRO A CA 1
ATOM 1490 C C . PRO A 1 198 ? 36.410 -3.483 -26.224 1.00 42.41 198 PRO A C 1
ATOM 1492 O O . PRO A 1 198 ? 36.418 -2.254 -26.205 1.00 42.41 198 PRO A O 1
ATOM 1495 N N . ARG A 1 199 ? 35.837 -4.214 -25.264 1.00 44.94 199 ARG A N 1
ATOM 1496 C CA . ARG A 1 199 ? 35.038 -3.678 -24.158 1.00 44.94 199 ARG A CA 1
ATOM 1497 C C . ARG A 1 199 ? 35.914 -3.016 -23.092 1.00 44.94 199 ARG A C 1
ATOM 1499 O O . ARG A 1 199 ? 36.727 -3.691 -22.466 1.00 44.94 199 ARG A O 1
ATOM 1506 N N . TYR A 1 200 ? 35.636 -1.754 -22.776 1.00 41.72 200 TYR A N 1
ATOM 1507 C CA . TYR A 1 200 ? 35.938 -1.185 -21.462 1.00 41.72 200 TYR A CA 1
ATOM 1508 C C . TYR A 1 200 ? 34.740 -1.457 -20.548 1.00 41.72 200 TYR A C 1
ATOM 1510 O O . TYR A 1 200 ? 33.624 -1.016 -20.816 1.00 41.72 200 TYR A O 1
ATOM 1518 N N . SER A 1 201 ? 34.939 -2.250 -19.497 1.00 34.34 201 SER A N 1
ATOM 1519 C CA . SER A 1 201 ? 33.879 -2.599 -18.551 1.00 34.34 201 SER A CA 1
ATOM 1520 C C . SER A 1 201 ? 33.547 -1.404 -17.658 1.00 34.34 201 SER A C 1
ATOM 1522 O O . SER A 1 201 ? 34.225 -1.167 -16.658 1.00 34.34 201 SER A O 1
ATOM 1524 N N . VAL A 1 202 ? 32.493 -0.665 -17.994 1.00 42.91 202 VAL A N 1
ATOM 1525 C CA . VAL A 1 202 ? 31.880 0.290 -17.067 1.00 42.91 202 VAL A CA 1
ATOM 1526 C C . VAL A 1 202 ? 30.825 -0.469 -16.262 1.00 42.91 202 VAL A C 1
ATOM 1528 O O . VAL A 1 202 ? 29.768 -0.829 -16.771 1.00 42.91 202 VAL A O 1
ATOM 1531 N N . SER A 1 203 ? 31.144 -0.781 -15.005 1.00 34.66 203 SER A N 1
ATOM 1532 C CA . SER A 1 203 ? 30.176 -1.335 -14.054 1.00 34.66 203 SER A CA 1
ATOM 1533 C C . SER A 1 203 ? 29.203 -0.239 -13.633 1.00 34.66 203 SER A C 1
ATOM 1535 O O . SER A 1 203 ? 29.528 0.593 -12.788 1.00 34.66 203 SER A O 1
ATOM 1537 N N . TYR A 1 204 ? 27.993 -0.252 -14.185 1.00 40.34 204 TYR A N 1
ATOM 1538 C CA . TYR A 1 204 ? 26.898 0.557 -13.661 1.00 40.34 204 TYR A CA 1
ATOM 1539 C C . TYR A 1 204 ? 26.306 -0.151 -12.440 1.00 40.34 204 TYR A C 1
ATOM 1541 O O . TYR A 1 204 ? 25.508 -1.082 -12.550 1.00 40.34 204 TYR A O 1
ATOM 1549 N N . THR A 1 205 ? 26.706 0.277 -11.245 1.00 38.69 205 THR A N 1
ATOM 1550 C CA . THR A 1 205 ? 25.980 -0.057 -10.015 1.00 38.69 205 THR A CA 1
ATOM 1551 C C . THR A 1 205 ? 24.658 0.705 -10.033 1.00 38.69 205 THR A C 1
ATOM 1553 O O . THR A 1 205 ? 24.581 1.853 -9.606 1.00 38.69 205 THR A O 1
ATOM 1556 N N . LEU A 1 206 ? 23.616 0.071 -10.571 1.00 39.81 206 LEU A N 1
ATOM 1557 C CA . LEU A 1 206 ? 22.235 0.543 -10.499 1.00 39.81 206 LEU A CA 1
ATOM 1558 C C . LEU A 1 206 ? 21.816 0.543 -9.020 1.00 39.81 206 LEU A C 1
ATOM 1560 O O . LEU A 1 206 ? 21.380 -0.468 -8.468 1.00 39.81 206 LEU A O 1
ATOM 1564 N N . MET A 1 207 ? 22.015 1.675 -8.341 1.00 37.75 207 MET A N 1
ATOM 1565 C CA . MET A 1 207 ? 21.424 1.921 -7.031 1.00 37.75 207 MET A CA 1
ATOM 1566 C C . MET A 1 207 ? 19.913 2.033 -7.221 1.00 37.75 207 MET A C 1
ATOM 1568 O O . MET A 1 207 ? 19.398 3.101 -7.525 1.00 37.75 207 MET A O 1
ATOM 1572 N N . VAL A 1 208 ? 19.203 0.915 -7.061 1.00 42.25 208 VAL A N 1
ATOM 1573 C CA . VAL A 1 208 ? 17.738 0.893 -6.987 1.00 42.25 208 VAL A CA 1
ATOM 1574 C C . VAL A 1 208 ? 17.319 1.689 -5.740 1.00 42.25 208 VAL A C 1
ATOM 1576 O O . VAL A 1 208 ? 17.557 1.219 -4.616 1.00 42.25 208 VAL A O 1
ATOM 1579 N N . PRO A 1 209 ? 16.708 2.882 -5.880 1.00 39.78 209 PRO A N 1
ATOM 1580 C CA . PRO A 1 209 ? 16.246 3.655 -4.739 1.00 39.78 209 PRO A CA 1
ATOM 1581 C C . PRO A 1 209 ? 15.001 2.956 -4.183 1.00 39.78 209 PRO A C 1
ATOM 1583 O O . PRO A 1 209 ? 13.921 3.037 -4.754 1.00 39.78 209 PRO A O 1
ATOM 1586 N N . GLY A 1 210 ? 15.154 2.210 -3.088 1.00 42.84 210 GLY A N 1
ATOM 1587 C CA . GLY A 1 210 ? 14.032 1.534 -2.421 1.00 42.84 210 GLY A CA 1
ATOM 1588 C C . GLY A 1 210 ? 14.369 0.186 -1.787 1.00 42.84 210 GLY A C 1
ATOM 1589 O O . GLY A 1 210 ? 13.619 -0.303 -0.943 1.00 42.84 210 GLY A O 1
ATOM 1590 N N . MET A 1 211 ? 15.529 -0.402 -2.100 1.00 39.41 211 MET A N 1
ATOM 1591 C CA . MET A 1 211 ? 15.968 -1.675 -1.502 1.00 39.41 211 MET A CA 1
ATOM 1592 C C . MET A 1 211 ? 16.469 -1.561 -0.049 1.00 39.41 211 MET A C 1
ATOM 1594 O O . MET A 1 211 ? 16.900 -2.554 0.530 1.00 39.41 211 MET A O 1
ATOM 1598 N N . TYR A 1 212 ? 16.363 -0.399 0.600 1.00 41.88 212 TYR A N 1
ATOM 1599 C CA . TYR A 1 212 ? 16.809 -0.201 1.989 1.00 41.88 212 TYR A CA 1
ATOM 1600 C C . TYR A 1 212 ? 15.894 -0.836 3.056 1.00 41.88 212 TYR A C 1
ATOM 1602 O O . TYR A 1 212 ? 16.170 -0.719 4.249 1.00 41.88 212 TYR A O 1
ATOM 1610 N N . LYS A 1 213 ? 14.814 -1.539 2.675 1.00 42.59 213 LYS A N 1
ATOM 1611 C CA . LYS A 1 213 ? 13.924 -2.226 3.636 1.00 42.59 213 LYS A CA 1
ATOM 1612 C C . LYS A 1 213 ? 13.535 -3.662 3.287 1.00 42.59 213 LYS A C 1
ATOM 1614 O O . LYS A 1 213 ? 12.637 -4.219 3.917 1.00 42.59 213 LYS A O 1
ATOM 1619 N N . LEU A 1 214 ? 14.245 -4.327 2.376 1.00 43.12 214 LEU A N 1
ATOM 1620 C CA . LEU A 1 214 ? 14.195 -5.790 2.334 1.00 43.12 214 LEU A CA 1
ATOM 1621 C C . LEU A 1 214 ? 15.159 -6.331 3.389 1.00 43.12 214 LEU A C 1
ATOM 1623 O O . LEU A 1 214 ? 16.333 -6.569 3.132 1.00 43.12 214 LEU A O 1
ATOM 1627 N N . HIS A 1 215 ? 14.622 -6.483 4.604 1.00 45.50 215 HIS A N 1
ATOM 1628 C CA . HIS A 1 215 ? 15.202 -7.216 5.730 1.00 45.50 215 HIS A CA 1
ATOM 1629 C C . HIS A 1 215 ? 16.076 -8.369 5.199 1.00 45.50 215 HIS A C 1
ATOM 1631 O O . HIS A 1 215 ? 15.564 -9.256 4.507 1.00 45.50 215 HIS A O 1
ATOM 1637 N N . GLY A 1 216 ? 17.387 -8.340 5.476 1.00 45.75 216 GLY A N 1
ATOM 1638 C CA . GLY A 1 216 ? 18.416 -9.159 4.804 1.00 45.75 216 GLY A CA 1
ATOM 1639 C C . GLY A 1 216 ? 18.191 -10.683 4.790 1.00 45.75 216 GLY A C 1
ATOM 1640 O O . GLY A 1 216 ? 18.854 -11.417 4.055 1.00 45.75 216 GLY A O 1
ATOM 1641 N N . SER A 1 217 ? 17.204 -11.186 5.530 1.00 48.22 217 SER A N 1
ATOM 1642 C CA . SER A 1 217 ? 16.771 -12.584 5.508 1.00 48.22 217 SER A CA 1
ATOM 1643 C C . SER A 1 217 ? 15.970 -12.984 4.257 1.00 48.22 217 SER A C 1
ATOM 1645 O O . SER A 1 217 ? 15.962 -14.164 3.909 1.00 48.22 217 SER A O 1
ATOM 1647 N N . LYS A 1 218 ? 15.302 -12.050 3.559 1.00 51.16 218 LYS A N 1
ATOM 1648 C CA . LYS A 1 218 ? 14.532 -12.365 2.334 1.00 51.16 218 LYS A CA 1
ATOM 1649 C C . LYS A 1 218 ? 15.372 -12.251 1.059 1.00 51.16 218 LYS A C 1
ATOM 1651 O O . LYS A 1 218 ? 15.266 -13.113 0.191 1.00 51.16 218 LYS A O 1
ATOM 1656 N N . LEU A 1 219 ? 16.266 -11.265 0.988 1.00 54.78 219 LEU A N 1
ATOM 1657 C CA . LEU A 1 219 ? 17.212 -11.101 -0.125 1.00 54.78 219 LEU A CA 1
ATOM 1658 C C . LEU A 1 219 ? 18.211 -12.263 -0.213 1.00 54.78 219 LEU A C 1
ATOM 1660 O O . LEU A 1 219 ? 18.461 -12.776 -1.300 1.00 54.78 219 LEU A O 1
ATOM 1664 N N . SER A 1 220 ? 18.707 -12.756 0.926 1.00 63.62 220 SER A N 1
ATOM 1665 C CA . SER A 1 220 ? 19.592 -13.931 0.961 1.00 63.62 220 SER A CA 1
ATOM 1666 C C . SER A 1 220 ? 18.905 -15.213 0.476 1.00 63.62 220 SER A C 1
ATOM 1668 O O . SER A 1 220 ? 19.541 -16.043 -0.176 1.00 63.62 220 SER A O 1
ATOM 1670 N N . LYS A 1 221 ? 17.598 -15.368 0.728 1.00 70.44 221 LYS A N 1
ATOM 1671 C CA . LYS A 1 221 ? 16.807 -16.497 0.214 1.00 70.44 221 LYS A CA 1
ATOM 1672 C C . LYS A 1 221 ? 16.588 -16.404 -1.294 1.00 70.44 221 LYS A C 1
ATOM 1674 O O . LYS A 1 221 ? 16.744 -17.408 -1.980 1.00 70.44 221 LYS A O 1
ATOM 1679 N N . LEU A 1 222 ? 16.293 -15.211 -1.808 1.00 67.62 222 LEU A N 1
ATOM 1680 C CA . LEU A 1 222 ? 16.073 -14.993 -3.239 1.00 67.62 222 LEU A CA 1
ATOM 1681 C C . LEU A 1 222 ? 17.384 -15.147 -4.034 1.00 67.62 222 LEU A C 1
ATOM 1683 O O . LEU A 1 222 ? 17.411 -15.840 -5.048 1.00 67.62 222 LEU A O 1
ATOM 1687 N N . ALA A 1 223 ? 18.504 -14.639 -3.508 1.00 73.69 223 ALA A N 1
ATOM 1688 C CA . ALA A 1 223 ? 19.833 -14.851 -4.083 1.00 73.69 223 ALA A CA 1
ATOM 1689 C C . ALA A 1 223 ? 20.253 -16.335 -4.076 1.00 73.69 223 ALA A C 1
ATOM 1691 O O . ALA A 1 223 ? 20.781 -16.833 -5.073 1.00 73.69 223 ALA A O 1
ATOM 1692 N N . ARG A 1 224 ? 19.971 -17.077 -2.990 1.00 76.81 224 ARG A N 1
ATOM 1693 C CA . ARG A 1 224 ? 20.194 -18.535 -2.945 1.00 76.81 224 ARG A CA 1
ATOM 1694 C C . ARG A 1 224 ? 19.323 -19.279 -3.953 1.00 76.81 224 ARG A C 1
ATOM 1696 O O . ARG A 1 224 ? 19.821 -20.196 -4.594 1.00 76.81 224 ARG A O 1
ATOM 1703 N N . PHE A 1 225 ? 18.065 -18.879 -4.124 1.00 78.12 225 PHE A N 1
ATOM 1704 C CA . PHE A 1 225 ? 17.164 -19.504 -5.090 1.00 78.12 225 PHE A CA 1
ATOM 1705 C C . PHE A 1 225 ? 17.659 -19.316 -6.532 1.00 78.12 225 PHE A C 1
ATOM 1707 O O . PHE A 1 225 ? 17.788 -20.292 -7.267 1.00 78.12 225 PHE A O 1
ATOM 1714 N N . ILE A 1 226 ? 18.064 -18.095 -6.902 1.00 79.31 226 ILE A N 1
ATOM 1715 C CA . ILE A 1 226 ? 18.635 -17.808 -8.229 1.00 79.31 226 ILE A CA 1
ATOM 1716 C C . ILE A 1 226 ? 19.929 -18.607 -8.463 1.00 79.31 226 ILE A C 1
ATOM 1718 O O . ILE A 1 226 ? 20.117 -19.180 -9.540 1.00 79.31 226 ILE A O 1
ATOM 1722 N N . LEU A 1 227 ? 20.809 -18.704 -7.459 1.00 77.69 227 LEU A N 1
ATOM 1723 C CA . LEU A 1 227 ? 22.030 -19.512 -7.559 1.00 77.69 227 LEU A CA 1
ATOM 1724 C C . LEU A 1 227 ? 21.738 -21.011 -7.716 1.00 77.69 227 LEU A C 1
ATOM 1726 O O . LEU A 1 227 ? 22.436 -21.686 -8.474 1.00 77.69 227 LEU A O 1
ATOM 1730 N N . LEU A 1 228 ? 20.701 -21.530 -7.053 1.00 73.81 228 LEU A N 1
ATOM 1731 C CA . LEU A 1 228 ? 20.284 -22.928 -7.185 1.00 73.81 228 LEU A CA 1
ATOM 1732 C C . LEU A 1 228 ? 19.705 -23.224 -8.574 1.00 73.81 228 LEU A C 1
ATOM 1734 O O . LEU A 1 228 ? 20.110 -24.209 -9.195 1.00 73.81 228 LEU A O 1
ATOM 1738 N N . CYS A 1 229 ? 18.858 -22.343 -9.114 1.00 72.06 229 CYS A N 1
ATOM 1739 C CA . CYS A 1 229 ? 18.340 -22.475 -10.479 1.00 72.06 229 CYS A CA 1
ATOM 1740 C C . CYS A 1 229 ? 19.468 -22.454 -11.525 1.00 72.06 229 CYS A C 1
ATOM 1742 O O . CYS A 1 229 ? 19.480 -23.259 -12.457 1.00 72.06 229 CYS A O 1
ATOM 1744 N N . LYS A 1 230 ? 20.479 -21.594 -11.338 1.00 76.38 230 LYS A N 1
ATOM 1745 C CA . LYS A 1 230 ? 21.632 -21.506 -12.250 1.00 76.38 230 LYS A CA 1
ATOM 1746 C C . LYS A 1 230 ? 22.525 -22.754 -12.198 1.00 76.38 230 LYS A C 1
ATOM 1748 O O . LYS A 1 230 ? 23.125 -23.121 -13.207 1.00 76.38 230 LYS A O 1
ATOM 1753 N N . ARG A 1 231 ? 22.606 -23.424 -11.042 1.00 72.50 231 ARG A N 1
ATOM 1754 C CA . ARG A 1 231 ? 23.386 -24.661 -10.864 1.00 72.50 231 ARG A CA 1
ATOM 1755 C C . ARG A 1 231 ? 22.693 -25.873 -11.495 1.00 72.50 231 ARG A C 1
ATOM 1757 O O . ARG A 1 231 ? 23.362 -26.671 -12.142 1.00 72.50 231 ARG A O 1
ATOM 1764 N N . GLN A 1 232 ? 21.368 -25.954 -11.388 1.00 70.12 232 GLN A N 1
ATOM 1765 C CA . GLN A 1 232 ? 20.550 -26.989 -12.037 1.00 70.12 232 GLN A CA 1
ATOM 1766 C C . GLN A 1 232 ? 20.639 -26.909 -13.572 1.00 70.12 232 GLN A C 1
ATOM 1768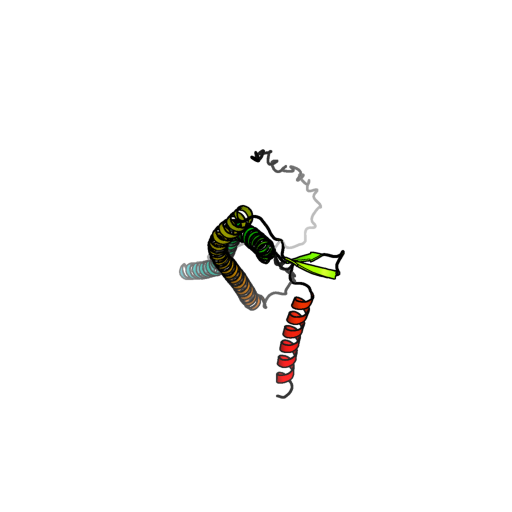 O O . GLN A 1 232 ? 20.862 -27.923 -14.228 1.00 70.12 232 GLN A O 1
ATOM 1773 N N . SER A 1 233 ? 20.601 -25.697 -14.142 1.00 67.81 233 SER A N 1
ATOM 1774 C CA . SER A 1 233 ? 20.748 -25.492 -15.595 1.00 67.81 233 SER A CA 1
ATOM 1775 C C . SER A 1 233 ? 22.125 -25.902 -16.142 1.00 67.81 233 SER A C 1
ATOM 1777 O O . SER A 1 233 ? 22.218 -26.358 -17.279 1.00 67.81 233 SER A O 1
ATOM 1779 N N . LYS A 1 234 ? 23.201 -25.781 -15.351 1.00 68.25 234 LYS A N 1
ATOM 1780 C CA . LYS A 1 234 ? 24.532 -26.263 -15.759 1.00 68.25 234 LYS A CA 1
ATOM 1781 C C . LYS A 1 234 ? 24.675 -27.781 -15.652 1.00 68.25 234 LYS A C 1
ATOM 1783 O O . LYS A 1 234 ? 25.414 -28.361 -16.436 1.00 68.25 234 LYS A O 1
ATOM 1788 N N . SER A 1 235 ? 23.969 -28.416 -14.717 1.00 57.34 235 SER A N 1
ATOM 1789 C CA . SER A 1 235 ? 24.044 -29.868 -14.533 1.00 57.34 235 SER A CA 1
ATOM 1790 C C . SER A 1 235 ? 23.346 -30.645 -15.651 1.00 57.34 235 SER A C 1
ATOM 1792 O O . SER A 1 235 ? 23.773 -31.754 -15.948 1.00 57.34 235 SER A O 1
ATOM 1794 N N . SER A 1 236 ? 22.317 -30.082 -16.299 1.00 57.97 236 SER A N 1
ATOM 1795 C CA . SER A 1 236 ? 21.618 -30.779 -17.392 1.00 57.97 236 SER A CA 1
ATOM 1796 C C . SER A 1 236 ? 22.382 -30.771 -18.721 1.00 57.97 236 SER A C 1
ATOM 1798 O O . SER A 1 236 ? 22.003 -31.503 -19.621 1.00 57.97 236 SER A O 1
ATOM 1800 N N . LYS A 1 237 ? 23.443 -29.963 -18.857 1.00 62.31 237 LYS A N 1
ATOM 1801 C CA . LYS A 1 237 ? 24.278 -29.888 -20.072 1.00 62.31 237 LYS A CA 1
ATOM 1802 C C . LYS A 1 237 ? 25.551 -30.741 -20.014 1.00 62.31 237 LYS A C 1
ATOM 1804 O O . LYS A 1 237 ? 26.366 -30.656 -20.917 1.00 62.31 237 LYS A O 1
ATOM 1809 N N . SER A 1 238 ? 25.757 -31.496 -18.935 1.00 55.88 238 SER A N 1
ATOM 1810 C CA . SER A 1 238 ? 26.954 -32.329 -18.734 1.00 55.88 238 SER A CA 1
ATOM 1811 C C . SER A 1 238 ? 26.703 -33.827 -18.959 1.00 55.88 238 SER A C 1
ATOM 1813 O O . SER A 1 238 ? 27.629 -34.610 -18.775 1.00 55.88 238 SER A O 1
ATOM 1815 N N . ASN A 1 239 ? 25.470 -34.218 -19.297 1.00 52.31 239 ASN A N 1
ATOM 1816 C CA . ASN A 1 239 ? 25.067 -35.614 -19.515 1.00 52.31 239 ASN A CA 1
ATOM 1817 C C . ASN A 1 239 ? 24.578 -35.881 -20.954 1.00 52.31 239 ASN A C 1
ATOM 1819 O O . ASN A 1 239 ? 23.972 -36.921 -21.200 1.00 52.31 239 ASN A O 1
ATOM 1823 N N . GLU A 1 240 ? 24.838 -34.954 -21.876 1.00 50.06 240 GLU A N 1
ATOM 1824 C CA . GLU A 1 240 ? 24.815 -35.178 -23.329 1.00 50.06 240 GLU A CA 1
ATOM 1825 C C . GLU A 1 240 ? 26.252 -35.094 -23.844 1.00 50.06 240 GLU A C 1
ATOM 1827 O O . GLU A 1 240 ? 26.609 -35.920 -24.712 1.00 50.06 240 GLU A O 1
#

Secondary structure (DSSP, 8-state):
---------PPPPP----------------S-----------------HHHHHHHHHHHHHHHHHHHHHHHHHHHHHHHHHHHHHHHHHHHHHHHHHHHHHHHHHHHHHHHHHHHT-EEEETTTTEEEE----HHHHHHHHHHHHHHHHHHHHHHHHHHHHHHHHHHHHHHHHHHHHHHHHHHHHHHHHHHHHGGGS-----------TTGGGS-HHHHHHHHHHHHHHHHHHHHTTS--

InterPro domains:
  IPR007720 Phosphatidylinositol N-acetylglucosaminyltransferase subunit Q/GPI1 [PF05024] (51-182)
  IPR007720 Phosphatidylinositol N-acetylglucosaminyltransferase subunit Q/GPI1 [PTHR21329] (52-181)

Radius of gyration: 37.65 Å; Cα contacts (8 Å, |Δi|>4): 66; chains: 1; bounding box: 97×70×108 Å

Foldseek 3Di:
DDDDDDDDDDDDDDDDPDDDDDDDDDDDDDPDDPPPPPPPPPPPPPPDPVNVVVVVVVVVVVVCVVVVLVVVLVVLVVVLVVLVVVLVVLVVQLVVLVVVLVVLVVVLVVLVVVLVQWDQDPVVRDTDRDPDDPVVNVVSVVVNVVSVVVNVVSVVSNVVSVVVSVVSVVVSVVSVVVSVVSVVVVCVVVVVVCPVDDDDDDDPPPPPPPVPPPPVVVVVVVVVVVVVVVVVVVVVVPPD

Solvent-accessible surface area (backbone atoms only — not comparable to full-atom values): 14817 Å² total; per-residue (Å²): 139,84,82,84,82,80,88,76,78,83,82,78,84,84,78,83,92,77,84,75,87,76,81,82,78,83,73,89,79,77,91,83,72,88,77,78,76,75,71,78,67,82,74,83,72,76,71,52,72,71,57,55,52,50,55,52,50,53,52,49,53,52,49,50,65,57,45,54,56,55,53,49,52,53,51,49,52,53,50,52,52,53,49,51,62,62,42,49,62,42,51,52,48,32,54,52,37,48,53,53,44,49,52,50,51,54,49,50,55,52,52,52,52,57,72,66,30,64,44,80,36,83,92,71,80,40,76,45,74,61,86,68,54,75,68,55,52,51,53,53,51,53,52,49,53,54,46,53,54,48,48,53,53,44,49,53,52,34,52,51,35,46,50,55,37,51,52,50,51,51,52,49,52,52,51,56,51,49,52,52,53,50,52,53,53,48,53,56,53,55,57,62,73,47,73,86,54,91,81,79,88,77,81,77,80,79,77,67,90,72,67,91,72,62,59,70,74,56,52,55,52,52,53,49,48,55,51,49,55,57,50,53,63,56,58,70,68,74,81,119

Nearest PDB structures (foldseek):
  5y05-assembly1_A  TM=7.215E-01  e=6.703E-01  Mycolicibacterium smegmatis MC2 155
  5nnv-assembly2_B  TM=7.988E-01  e=4.454E+00  Bacillus subtilis subsp. subtilis str. 168
  2b5u-assembly2_C  TM=3.850E-01  e=6.306E-01  Escherichia coli
  8to0-assembly1_GU  TM=3.826E-01  e=6.045E+00  Mus musculus

Mean predicted aligned error: 17.83 Å

Organism: NCBI:txid1714387

Sequence (240 aa):
MLFLVDSTSIPAPEIDPSLSTGSFTGTPIKPGSDVILCSLSPASTSVSSSQLAKVAIEGTCQALFLLAPLGLSTTLAIATDLLFLLTLPTRLAYFLCRAISLSTLWLLKSLYKLTTSVKANPLRERTDTYAGGEMELLLVVTSLVILLFLVTTVTTFHAYTFASYSVAEALRFSLESLLTVLLASFDALFNKDFNAIPRYSVSYTLMVPGMYKLHGSKLSKLARFILLCKRQSKSSKSNE